Protein AF-A0A935PLJ5-F1 (afdb_monomer_lite)

pLDDT: mean 92.8, std 6.9, range [57.75, 98.62]

Radius of gyration: 18.65 Å; chains: 1; bounding box: 43×40×56 Å

Structure (mmCIF, N/CA/C/O backbone):
data_AF-A0A935PLJ5-F1
#
_entry.id   AF-A0A935PLJ5-F1
#
loop_
_atom_site.group_PDB
_atom_site.id
_atom_site.type_symbol
_atom_site.label_atom_id
_atom_site.label_alt_id
_atom_site.label_comp_id
_atom_site.label_asym_id
_atom_site.label_entity_id
_atom_site.label_seq_id
_atom_site.pdbx_PDB_ins_code
_atom_site.Cartn_x
_atom_site.Cartn_y
_atom_site.Cartn_z
_atom_site.occupancy
_atom_site.B_iso_or_equiv
_atom_site.auth_seq_id
_atom_site.auth_comp_id
_atom_site.auth_asym_id
_atom_site.auth_atom_id
_atom_site.pdbx_PDB_model_num
ATOM 1 N N . MET A 1 1 ? -1.855 -16.245 -13.077 1.00 60.94 1 MET A N 1
ATOM 2 C CA . MET A 1 1 ? -2.134 -14.796 -13.216 1.00 60.94 1 MET A CA 1
ATOM 3 C C . MET A 1 1 ? -0.831 -14.046 -13.420 1.00 60.94 1 MET A C 1
ATOM 5 O O . MET A 1 1 ? 0.121 -14.369 -12.711 1.00 60.94 1 MET A O 1
ATOM 9 N N . PRO A 1 2 ? -0.759 -13.116 -14.384 1.00 88.31 2 PRO A N 1
ATOM 10 C CA . PRO A 1 2 ? 0.516 -12.588 -14.846 1.00 88.31 2 PRO A CA 1
ATOM 11 C C . PRO A 1 2 ? 1.159 -11.622 -13.839 1.00 88.31 2 PRO A C 1
ATOM 13 O O . PRO A 1 2 ? 0.502 -10.787 -13.210 1.00 88.31 2 PRO A O 1
ATOM 16 N N . LEU A 1 3 ? 2.471 -11.782 -13.688 1.00 95.00 3 LEU A N 1
ATOM 17 C CA . LEU A 1 3 ? 3.386 -10.718 -13.294 1.00 95.00 3 LEU A CA 1
ATOM 18 C C . LEU A 1 3 ? 3.820 -10.044 -14.599 1.00 95.00 3 LEU A C 1
ATOM 20 O O . LEU A 1 3 ? 4.275 -10.742 -15.504 1.00 95.00 3 LEU A O 1
ATOM 24 N N . LEU A 1 4 ? 3.635 -8.732 -14.712 1.00 96.50 4 LEU A N 1
ATOM 25 C CA . LEU A 1 4 ? 4.076 -7.948 -15.860 1.00 96.50 4 LEU A CA 1
ATOM 26 C C . LEU A 1 4 ? 5.348 -7.197 -15.474 1.00 96.50 4 LEU A C 1
ATOM 28 O O . LEU A 1 4 ? 5.293 -6.252 -14.691 1.00 96.50 4 LEU A O 1
ATOM 32 N N . ASP A 1 5 ? 6.480 -7.627 -16.017 1.00 96.31 5 ASP A N 1
ATOM 33 C CA . ASP A 1 5 ? 7.751 -6.927 -15.866 1.00 96.31 5 ASP A CA 1
ATOM 34 C C . ASP A 1 5 ? 7.859 -5.806 -16.907 1.00 96.31 5 ASP A C 1
ATOM 36 O O . ASP A 1 5 ? 7.973 -6.076 -18.103 1.00 96.31 5 ASP A O 1
ATOM 40 N N . LEU A 1 6 ? 7.809 -4.552 -16.448 1.00 96.75 6 LEU A N 1
ATOM 41 C CA . LEU A 1 6 ? 8.101 -3.378 -17.274 1.00 96.75 6 LEU A CA 1
ATOM 42 C C . LEU A 1 6 ? 9.514 -2.834 -17.038 1.00 96.75 6 LEU A C 1
ATOM 44 O O . LEU A 1 6 ? 9.944 -1.954 -17.776 1.00 96.75 6 LEU A O 1
ATOM 48 N N . VAL A 1 7 ? 10.252 -3.349 -16.052 1.00 96.88 7 VAL A N 1
ATOM 49 C CA . VAL A 1 7 ? 11.600 -2.880 -15.709 1.00 96.88 7 VAL A CA 1
ATOM 50 C C . VAL A 1 7 ? 12.610 -3.358 -16.734 1.00 96.88 7 VAL A C 1
ATOM 52 O O . VAL A 1 7 ? 13.326 -2.537 -17.304 1.00 96.88 7 VAL A O 1
ATOM 55 N N . THR A 1 8 ? 12.656 -4.665 -16.998 1.00 96.62 8 THR A N 1
ATOM 56 C CA . THR A 1 8 ? 13.662 -5.244 -17.901 1.00 96.62 8 THR A CA 1
ATOM 57 C C . THR A 1 8 ? 13.531 -4.692 -19.325 1.00 96.62 8 THR A C 1
ATOM 59 O O . THR A 1 8 ? 14.538 -4.239 -19.877 1.00 96.62 8 THR A O 1
ATOM 62 N N . PRO A 1 9 ? 12.322 -4.625 -19.926 1.00 96.38 9 PRO A N 1
ATOM 63 C CA . PRO A 1 9 ? 12.162 -4.028 -21.250 1.00 96.38 9 PRO A CA 1
ATOM 64 C C . PRO A 1 9 ? 12.483 -2.527 -21.273 1.00 96.38 9 PRO A C 1
ATOM 66 O O . PRO A 1 9 ? 13.047 -2.039 -22.250 1.00 96.38 9 PRO A O 1
ATOM 69 N N . TRP A 1 10 ? 12.171 -1.794 -20.198 1.00 96.88 10 TRP A N 1
ATOM 70 C CA . TRP A 1 10 ? 12.488 -0.368 -20.098 1.00 96.88 10 TRP A CA 1
ATOM 71 C C . TRP A 1 10 ? 13.994 -0.118 -20.013 1.00 96.88 10 TRP A C 1
ATOM 73 O O . TRP A 1 10 ? 14.519 0.720 -20.743 1.00 96.88 10 TRP A O 1
ATOM 83 N N . ALA A 1 11 ? 14.713 -0.884 -19.190 1.00 96.50 11 ALA A N 1
ATOM 84 C CA . ALA A 1 11 ? 16.167 -0.806 -19.102 1.00 96.50 11 ALA A CA 1
ATOM 85 C C . ALA A 1 11 ? 16.836 -1.132 -20.448 1.00 96.50 11 ALA A C 1
ATOM 87 O O . ALA A 1 11 ? 17.758 -0.430 -20.859 1.00 96.50 11 ALA A O 1
ATOM 88 N N . ALA A 1 12 ? 16.330 -2.141 -21.167 1.00 96.19 12 ALA A N 1
ATOM 89 C CA . ALA A 1 12 ? 16.804 -2.476 -22.507 1.00 96.19 12 ALA A CA 1
ATOM 90 C C . ALA A 1 12 ? 16.562 -1.336 -23.511 1.00 96.19 12 ALA A C 1
ATOM 92 O O . ALA A 1 12 ? 17.468 -0.989 -24.264 1.00 96.19 12 ALA A O 1
ATOM 93 N N . ALA A 1 13 ? 15.379 -0.711 -23.489 1.00 96.19 13 ALA A N 1
ATOM 94 C CA . ALA A 1 13 ? 15.066 0.431 -24.348 1.00 96.19 13 ALA A CA 1
ATOM 95 C C . ALA A 1 13 ? 15.973 1.642 -24.065 1.00 96.19 13 ALA A C 1
ATOM 97 O O . ALA A 1 13 ? 16.459 2.273 -24.997 1.00 96.19 13 ALA A O 1
ATOM 98 N N . ARG A 1 14 ? 16.263 1.930 -22.789 1.00 95.19 14 ARG A N 1
ATOM 99 C CA . ARG A 1 14 ? 17.176 3.012 -22.371 1.00 95.19 14 ARG A CA 1
ATOM 100 C C . ARG A 1 14 ? 18.643 2.753 -22.732 1.00 95.19 14 ARG A C 1
ATOM 102 O O . ARG A 1 14 ? 19.420 3.699 -22.779 1.00 95.19 14 ARG A O 1
ATOM 109 N N . GLY A 1 15 ? 19.024 1.493 -22.945 1.00 93.56 15 GLY A N 1
ATOM 110 C CA . GLY A 1 15 ? 20.367 1.093 -23.375 1.00 93.56 15 GLY A CA 1
ATOM 111 C C . GLY A 1 15 ? 20.514 0.883 -24.886 1.00 93.56 15 GLY A C 1
ATOM 112 O O . GLY A 1 15 ? 21.594 0.495 -25.331 1.00 93.56 15 GLY A O 1
ATOM 113 N N . ALA A 1 16 ? 19.450 1.080 -25.671 1.00 95.56 16 ALA A N 1
ATOM 114 C CA . ALA A 1 16 ? 19.474 0.879 -27.116 1.00 95.56 16 ALA A CA 1
ATOM 115 C C . ALA A 1 16 ? 20.242 2.008 -27.841 1.00 95.56 16 ALA A C 1
ATOM 117 O O . ALA A 1 16 ? 20.280 3.131 -27.342 1.00 95.56 16 ALA A O 1
ATOM 118 N N . PRO A 1 17 ? 20.812 1.750 -29.039 1.00 94.94 17 PRO A N 1
ATOM 119 C CA . PRO A 1 17 ? 21.464 2.791 -29.843 1.00 94.94 17 PRO A CA 1
ATOM 120 C C . PRO A 1 17 ? 20.539 3.959 -30.224 1.00 94.94 17 PRO A C 1
ATOM 122 O O . PRO A 1 17 ? 21.005 5.089 -30.320 1.00 94.94 17 PRO A O 1
ATOM 125 N N . ASP A 1 18 ? 19.248 3.678 -30.431 1.00 95.12 18 ASP A N 1
ATOM 126 C CA . ASP A 1 18 ? 18.174 4.665 -30.615 1.00 95.12 18 ASP A CA 1
ATOM 127 C C . ASP A 1 18 ? 17.189 4.547 -29.440 1.00 95.12 18 ASP A C 1
ATOM 129 O O . ASP A 1 18 ? 16.161 3.862 -29.510 1.00 95.12 18 ASP A O 1
ATOM 133 N N . ASP A 1 19 ? 17.566 5.141 -28.304 1.00 94.44 19 ASP A N 1
ATOM 134 C CA . ASP A 1 19 ? 16.806 5.045 -27.056 1.00 94.44 19 ASP A CA 1
ATOM 135 C C . ASP A 1 19 ? 15.446 5.751 -27.154 1.00 94.44 19 ASP A C 1
ATOM 137 O O . ASP A 1 19 ? 14.452 5.260 -26.615 1.00 94.44 19 ASP A O 1
ATOM 141 N N . ALA A 1 20 ? 15.365 6.864 -27.884 1.00 94.06 20 ALA A N 1
ATOM 142 C CA . ALA A 1 20 ? 14.137 7.620 -28.097 1.00 94.06 20 ALA A CA 1
ATOM 143 C C . ALA A 1 20 ? 13.076 6.776 -28.816 1.00 94.06 20 ALA A C 1
ATOM 145 O O . ALA A 1 20 ? 11.948 6.663 -28.329 1.00 94.06 20 ALA A O 1
ATOM 146 N N . HIS A 1 21 ? 13.435 6.123 -29.926 1.00 96.06 21 HIS A N 1
ATOM 147 C CA . HIS A 1 21 ? 12.502 5.254 -30.641 1.00 96.06 21 HIS A CA 1
ATOM 148 C C . HIS A 1 21 ? 12.100 4.030 -29.804 1.00 96.06 21 HIS A C 1
ATOM 150 O O . HIS A 1 21 ? 10.913 3.711 -29.690 1.00 96.06 21 HIS A O 1
ATOM 156 N N . ALA A 1 22 ? 13.070 3.364 -29.166 1.00 95.81 22 ALA A N 1
ATOM 157 C CA . ALA A 1 22 ? 12.814 2.161 -28.373 1.00 95.81 22 ALA A CA 1
ATOM 158 C C . ALA A 1 22 ? 11.925 2.439 -27.148 1.00 95.81 22 ALA A C 1
ATOM 160 O O . ALA A 1 22 ? 11.013 1.662 -26.843 1.00 95.81 22 ALA A O 1
ATOM 161 N N . THR A 1 23 ? 12.167 3.552 -26.449 1.00 94.88 23 THR A N 1
ATOM 162 C CA . THR A 1 23 ? 11.348 3.965 -25.302 1.00 94.88 23 THR A CA 1
ATOM 163 C C . THR A 1 23 ? 9.950 4.376 -25.741 1.00 94.88 23 THR A C 1
ATOM 165 O O . THR A 1 23 ? 8.986 3.930 -25.121 1.00 94.88 23 THR A O 1
ATOM 168 N N . HIS A 1 24 ? 9.813 5.132 -26.834 1.00 95.44 24 HIS A N 1
ATOM 169 C CA . HIS A 1 24 ? 8.513 5.509 -27.386 1.00 95.44 24 HIS A CA 1
ATOM 170 C C . HIS A 1 24 ? 7.659 4.283 -27.728 1.00 95.44 24 HIS A C 1
ATOM 172 O O . HIS A 1 24 ? 6.542 4.160 -27.232 1.00 95.44 24 HIS A O 1
ATOM 178 N N . HIS A 1 25 ? 8.214 3.318 -28.463 1.00 95.81 25 HIS A N 1
ATOM 179 C CA . HIS A 1 25 ? 7.501 2.093 -28.828 1.00 95.81 25 HIS A CA 1
ATOM 180 C C . HIS A 1 25 ? 7.044 1.278 -27.599 1.00 95.81 25 HIS A C 1
ATOM 182 O O . HIS A 1 25 ? 5.933 0.742 -27.563 1.00 95.81 25 HIS A O 1
ATOM 188 N N . LEU A 1 26 ? 7.877 1.184 -26.554 1.00 95.25 26 LEU A N 1
ATOM 189 C CA . LEU A 1 26 ? 7.494 0.522 -25.301 1.00 95.25 26 LEU A CA 1
ATOM 190 C C . LEU A 1 26 ? 6.350 1.261 -24.598 1.00 95.25 26 LEU A C 1
ATOM 192 O O . LEU A 1 26 ? 5.418 0.622 -24.101 1.00 95.25 26 LEU A O 1
ATOM 196 N N . VAL A 1 27 ? 6.413 2.593 -24.571 1.00 95.12 27 VAL A N 1
ATOM 197 C CA . VAL A 1 27 ? 5.369 3.439 -23.990 1.00 95.12 27 VAL A CA 1
ATOM 198 C C . VAL A 1 27 ? 4.057 3.275 -24.744 1.00 95.12 27 VAL A C 1
ATOM 200 O O . VAL A 1 27 ? 3.038 3.039 -24.102 1.00 95.12 27 VAL A O 1
ATOM 203 N N . GLU A 1 28 ? 4.072 3.311 -26.076 1.00 95.81 28 GLU A N 1
ATOM 204 C CA . GLU A 1 28 ? 2.883 3.088 -26.905 1.00 95.81 28 GLU A CA 1
ATOM 205 C C . GLU A 1 28 ? 2.259 1.714 -26.637 1.00 95.81 28 GLU A C 1
ATOM 207 O O . GLU A 1 28 ? 1.058 1.605 -26.380 1.00 95.81 28 GLU A O 1
ATOM 212 N N . ARG A 1 29 ? 3.084 0.660 -26.584 1.00 96.31 29 ARG A N 1
ATOM 213 C CA . ARG A 1 29 ? 2.632 -0.710 -26.298 1.00 96.31 29 ARG A CA 1
ATOM 214 C C . ARG A 1 29 ? 1.937 -0.844 -24.940 1.00 96.31 29 ARG A C 1
ATOM 216 O O . ARG A 1 29 ? 1.034 -1.670 -24.793 1.00 96.31 29 ARG A O 1
ATOM 223 N N . HIS A 1 30 ? 2.363 -0.073 -23.941 1.00 95.25 30 HIS A N 1
ATOM 224 C CA . HIS A 1 30 ? 1.856 -0.143 -22.567 1.00 95.25 30 HIS A CA 1
ATOM 225 C C . HIS A 1 30 ? 1.089 1.114 -22.130 1.00 95.25 30 HIS A C 1
ATOM 227 O O . HIS A 1 30 ? 0.862 1.304 -20.930 1.00 95.25 30 HIS A O 1
ATOM 233 N N . ALA A 1 31 ? 0.633 1.932 -23.086 1.00 93.69 31 ALA A N 1
ATOM 234 C CA . ALA A 1 31 ? 0.092 3.267 -22.840 1.00 93.69 31 ALA A CA 1
ATOM 235 C C . ALA A 1 31 ? -1.046 3.269 -21.812 1.00 93.69 31 ALA A C 1
ATOM 237 O O . ALA A 1 31 ? -1.034 4.063 -20.879 1.00 93.69 31 ALA A O 1
ATOM 238 N N . ALA A 1 32 ? -1.989 2.326 -21.909 1.00 91.31 32 ALA A N 1
ATOM 239 C CA . ALA A 1 32 ? -3.128 2.257 -20.992 1.00 91.31 32 ALA A CA 1
ATOM 240 C C . ALA A 1 32 ? -2.723 2.007 -19.525 1.00 91.31 32 ALA A C 1
ATOM 242 O O . ALA A 1 32 ? -3.297 2.602 -18.613 1.00 91.31 32 ALA A O 1
ATOM 243 N N . ILE A 1 33 ? -1.738 1.135 -19.274 1.00 92.31 33 ILE A N 1
ATOM 244 C CA . ILE A 1 33 ? -1.262 0.844 -17.911 1.00 92.31 33 ILE A CA 1
ATOM 245 C C . ILE A 1 33 ? -0.409 2.006 -17.402 1.00 92.31 33 ILE A C 1
ATOM 247 O O . ILE A 1 33 ? -0.619 2.466 -16.282 1.00 92.31 33 ILE A O 1
ATOM 251 N N . LEU A 1 34 ? 0.520 2.499 -18.224 1.00 92.75 34 LEU A N 1
ATOM 252 C CA . LEU A 1 34 ? 1.407 3.601 -17.856 1.00 92.75 34 LEU A CA 1
ATOM 253 C C . LEU A 1 34 ? 0.629 4.889 -17.574 1.00 92.75 34 LEU A C 1
ATOM 255 O O . LEU A 1 34 ? 0.926 5.563 -16.593 1.00 92.75 34 LEU A O 1
ATOM 259 N N . GLU A 1 35 ? -0.417 5.182 -18.346 1.00 90.69 35 GLU A N 1
ATOM 260 C CA . GLU A 1 35 ? -1.284 6.338 -18.115 1.00 90.69 35 GLU A CA 1
ATOM 261 C C . GLU A 1 35 ? -2.082 6.202 -16.811 1.00 90.69 35 GLU A C 1
ATOM 263 O O . GLU A 1 35 ? -2.185 7.164 -16.048 1.00 90.69 35 GLU A O 1
ATOM 268 N N . ARG A 1 36 ? -2.586 5.001 -16.484 1.00 90.38 36 ARG A N 1
ATOM 269 C CA . ARG A 1 36 ? -3.225 4.747 -15.179 1.00 90.38 36 ARG A CA 1
ATOM 270 C C . ARG A 1 36 ? -2.257 4.988 -14.019 1.00 90.38 36 ARG A C 1
ATOM 272 O O . ARG A 1 36 ? -2.662 5.574 -13.020 1.00 90.38 36 ARG A O 1
ATOM 279 N N . ILE A 1 37 ? -0.998 4.563 -14.144 1.00 91.69 37 ILE A N 1
ATOM 280 C CA . ILE A 1 37 ? 0.036 4.788 -13.119 1.00 91.69 37 ILE A CA 1
ATOM 281 C C . ILE A 1 37 ? 0.375 6.280 -13.026 1.00 91.69 37 ILE A C 1
ATOM 283 O O . ILE A 1 37 ? 0.368 6.836 -11.928 1.00 91.69 37 ILE A O 1
ATOM 287 N N . ARG A 1 38 ? 0.618 6.943 -14.166 1.00 90.31 38 ARG A N 1
ATOM 288 C CA . ARG A 1 38 ? 0.960 8.372 -14.242 1.00 90.31 38 ARG A CA 1
ATOM 289 C C . ARG A 1 38 ? -0.112 9.235 -13.587 1.00 90.31 38 ARG A C 1
ATOM 291 O O . ARG A 1 38 ? 0.228 10.055 -12.743 1.00 90.31 38 ARG A O 1
ATOM 298 N N . ARG A 1 39 ? -1.395 9.004 -13.890 1.00 87.75 39 ARG A N 1
ATOM 299 C CA . ARG A 1 39 ? -2.512 9.749 -13.278 1.00 87.75 39 ARG A CA 1
ATOM 300 C C . ARG A 1 39 ? -2.523 9.675 -11.754 1.00 87.75 39 ARG A C 1
ATOM 302 O O . ARG A 1 39 ? -2.886 10.650 -11.118 1.00 87.75 39 ARG A O 1
ATOM 309 N N . GLN A 1 40 ? -2.111 8.556 -11.160 1.00 87.75 40 GLN A N 1
ATOM 310 C CA . GLN A 1 40 ? -2.065 8.449 -9.699 1.00 87.75 40 GLN A CA 1
ATOM 311 C C . GLN A 1 40 ? -0.780 9.008 -9.089 1.00 87.75 40 GLN A C 1
ATOM 313 O O . GLN A 1 40 ? -0.799 9.477 -7.958 1.00 87.75 40 GLN A O 1
ATOM 318 N N . ARG A 1 41 ? 0.353 8.919 -9.787 1.00 86.38 41 ARG A N 1
ATOM 319 C CA . ARG A 1 41 ? 1.671 9.229 -9.209 1.00 86.38 41 ARG A CA 1
ATOM 320 C C . ARG A 1 41 ? 2.147 10.638 -9.510 1.00 86.38 41 ARG A C 1
ATOM 322 O O . ARG A 1 41 ? 2.686 11.312 -8.643 1.00 86.38 41 ARG A O 1
ATOM 329 N N . ALA A 1 42 ? 1.902 11.087 -10.729 1.00 80.25 42 ALA A N 1
ATOM 330 C CA . ALA A 1 42 ? 2.344 12.373 -11.227 1.00 80.25 42 ALA A CA 1
ATOM 331 C C . ALA A 1 42 ? 1.276 12.992 -12.152 1.00 80.25 42 ALA A C 1
ATOM 333 O O . ALA A 1 42 ? 1.573 13.292 -13.308 1.00 80.25 42 ALA A O 1
ATOM 334 N N . PRO A 1 43 ? 0.024 13.190 -11.682 1.00 78.62 43 PRO A N 1
ATOM 335 C CA . PRO A 1 43 ? -1.079 13.660 -12.529 1.00 78.62 43 PRO A CA 1
ATOM 336 C C . PRO A 1 43 ? -0.770 14.972 -13.256 1.00 78.62 43 PRO A C 1
ATOM 338 O O . PRO A 1 43 ? -1.194 15.157 -14.397 1.00 78.62 43 PRO A O 1
ATOM 341 N N . HIS A 1 44 ? -0.012 15.856 -12.601 1.00 79.19 44 HIS A N 1
ATOM 342 C CA . HIS A 1 44 ? 0.352 17.182 -13.098 1.00 79.19 44 HIS A CA 1
ATOM 343 C C . HIS A 1 44 ? 1.632 17.210 -13.938 1.00 79.19 44 HIS A C 1
ATOM 345 O O . HIS A 1 44 ? 1.959 18.257 -14.488 1.00 79.19 44 HIS A O 1
ATOM 351 N N . LEU A 1 45 ? 2.369 16.098 -14.016 1.00 77.88 45 LEU A N 1
ATOM 352 C CA . LEU A 1 45 ? 3.563 16.013 -14.847 1.00 77.88 45 LEU A CA 1
ATOM 353 C C . LEU A 1 45 ? 3.222 15.306 -16.159 1.00 77.88 45 LEU A C 1
ATOM 355 O O . LEU A 1 45 ? 2.505 14.302 -16.191 1.00 77.88 45 LEU A O 1
ATOM 359 N N . GLU A 1 46 ? 3.784 15.820 -17.248 1.00 78.94 46 GLU A N 1
ATOM 360 C CA . GLU A 1 46 ? 3.745 15.168 -18.563 1.00 78.94 46 GLU A CA 1
ATOM 361 C C . GLU A 1 46 ? 4.743 14.000 -18.654 1.00 78.94 46 GLU A C 1
ATOM 363 O O . GLU A 1 46 ? 4.767 13.258 -19.632 1.00 78.94 46 GLU A O 1
ATOM 368 N N . THR A 1 47 ? 5.567 13.809 -17.621 1.00 79.94 47 THR A N 1
ATOM 369 C CA . THR A 1 47 ? 6.575 12.755 -17.562 1.00 79.94 47 THR A CA 1
ATOM 370 C C . THR A 1 47 ? 6.002 11.445 -17.031 1.00 79.94 47 THR A C 1
ATOM 372 O O . THR A 1 47 ? 5.111 11.405 -16.180 1.00 79.94 47 THR A O 1
ATOM 375 N N . LEU A 1 48 ? 6.546 10.334 -17.528 1.00 84.19 48 LEU A N 1
ATOM 376 C CA . LEU A 1 48 ? 6.243 9.013 -16.993 1.00 84.19 48 LEU A CA 1
ATOM 377 C C . LEU A 1 48 ? 6.954 8.792 -15.651 1.00 84.19 48 LEU A C 1
ATOM 379 O O . LEU A 1 48 ? 8.103 9.215 -15.492 1.00 84.19 48 LEU A O 1
ATOM 383 N N . PRO A 1 49 ? 6.339 8.045 -14.718 1.00 83.69 49 PRO A N 1
ATOM 384 C CA . PRO A 1 49 ? 6.945 7.711 -13.433 1.00 83.69 49 PRO A CA 1
ATOM 385 C C . PRO A 1 49 ? 7.945 6.547 -13.569 1.00 83.69 49 PRO A C 1
ATOM 387 O O . PRO A 1 49 ? 7.953 5.641 -12.744 1.00 83.69 49 PRO A O 1
ATOM 390 N N . LEU A 1 50 ? 8.748 6.517 -14.639 1.00 91.81 50 LEU A N 1
ATOM 391 C CA . LEU A 1 50 ? 9.749 5.478 -14.895 1.00 91.81 50 LEU A CA 1
ATOM 392 C C . LEU A 1 50 ? 11.161 6.019 -14.658 1.00 91.81 50 LEU A C 1
ATOM 394 O O . LEU A 1 50 ? 11.506 7.105 -15.123 1.00 91.81 50 LEU A O 1
ATOM 398 N N . ALA A 1 51 ? 11.986 5.243 -13.957 1.00 92.56 51 ALA A N 1
ATOM 399 C CA . ALA A 1 51 ? 13.357 5.607 -13.623 1.00 92.56 51 ALA A CA 1
ATOM 400 C C . ALA A 1 51 ? 14.212 5.822 -14.881 1.00 92.56 51 ALA A C 1
ATOM 402 O O . ALA A 1 51 ? 14.185 5.023 -15.817 1.00 92.56 51 ALA A O 1
ATOM 403 N N . THR A 1 52 ? 15.018 6.881 -14.882 1.00 92.56 52 THR A N 1
ATOM 404 C CA . THR A 1 52 ? 15.990 7.178 -15.947 1.00 92.56 52 THR A CA 1
ATOM 405 C C . THR A 1 52 ? 17.437 6.966 -15.502 1.00 92.56 52 THR A C 1
ATOM 407 O O . THR A 1 52 ? 18.317 6.875 -16.357 1.00 92.56 52 THR A O 1
ATOM 410 N N . ASP A 1 53 ? 17.675 6.849 -14.191 1.00 94.12 53 ASP A N 1
ATOM 411 C CA . ASP A 1 53 ? 18.989 6.607 -13.595 1.00 94.12 53 ASP A CA 1
ATOM 412 C C . ASP A 1 53 ? 19.489 5.179 -13.913 1.00 94.12 53 ASP A C 1
ATOM 414 O O . ASP A 1 53 ? 18.839 4.198 -13.523 1.00 94.12 53 ASP A O 1
ATOM 418 N N . PRO A 1 54 ? 20.654 5.023 -14.576 1.00 93.56 54 PRO A N 1
ATOM 419 C CA . PRO A 1 54 ? 21.173 3.709 -14.959 1.00 93.56 54 PRO A CA 1
ATOM 420 C C . PRO A 1 54 ? 21.457 2.776 -13.776 1.00 93.56 54 PRO A C 1
ATOM 422 O O . PRO A 1 54 ? 21.279 1.563 -13.888 1.00 93.56 54 PRO A O 1
ATOM 425 N N . SER A 1 55 ? 21.878 3.314 -12.628 1.00 93.94 55 SER A N 1
ATOM 426 C CA . SER A 1 55 ? 22.185 2.516 -11.438 1.00 93.94 55 SER A CA 1
ATOM 427 C C . SER A 1 55 ? 20.914 1.955 -10.797 1.00 93.94 55 SER A C 1
ATOM 429 O O . SER A 1 55 ? 20.896 0.803 -10.354 1.00 93.94 55 SER A O 1
ATOM 431 N N . VAL A 1 56 ? 19.842 2.753 -10.771 1.00 94.69 56 VAL A N 1
ATOM 432 C CA . VAL A 1 56 ? 18.518 2.333 -10.298 1.00 94.69 56 VAL A CA 1
ATOM 433 C C . VAL A 1 56 ? 17.973 1.245 -11.216 1.00 94.69 56 VAL A C 1
ATOM 435 O O . VAL A 1 56 ? 17.569 0.187 -10.730 1.00 94.69 56 VAL A O 1
ATOM 438 N N . LEU A 1 57 ? 18.038 1.460 -12.534 1.00 95.75 57 LEU A N 1
ATOM 439 C CA . LEU A 1 57 ? 17.573 0.493 -13.528 1.00 95.75 57 LEU A CA 1
ATOM 440 C C . LEU A 1 57 ? 18.338 -0.829 -13.463 1.00 95.75 57 LEU A C 1
ATOM 442 O O . LEU A 1 57 ? 17.709 -1.885 -13.497 1.00 95.75 57 LEU A O 1
ATOM 446 N N . ALA A 1 58 ? 19.662 -0.800 -13.299 1.00 95.38 58 ALA A N 1
ATOM 447 C CA . ALA A 1 58 ? 20.462 -2.015 -13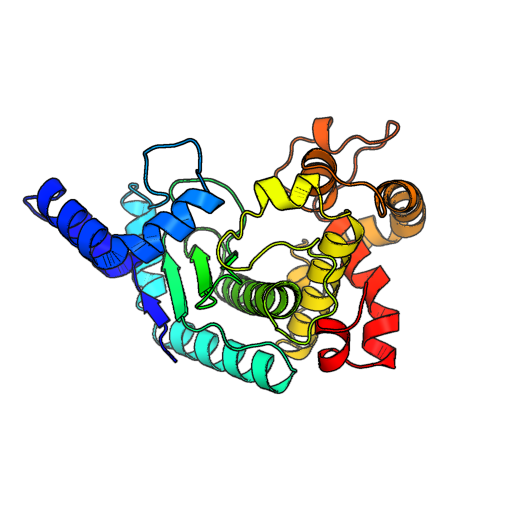.167 1.00 95.38 58 ALA A CA 1
ATOM 448 C C . ALA A 1 58 ? 20.035 -2.850 -11.946 1.00 95.38 58 ALA A C 1
ATOM 450 O O . ALA A 1 58 ? 19.767 -4.046 -12.075 1.00 95.38 58 ALA A O 1
ATOM 451 N N . ARG A 1 59 ? 19.892 -2.220 -10.768 1.00 94.88 59 ARG A N 1
ATOM 452 C CA . ARG A 1 59 ? 19.441 -2.910 -9.543 1.00 94.88 59 ARG A CA 1
ATOM 453 C C . ARG A 1 59 ? 18.024 -3.461 -9.686 1.00 94.88 59 ARG A C 1
ATOM 455 O O . ARG A 1 59 ? 17.769 -4.609 -9.323 1.00 94.88 59 ARG A O 1
ATOM 462 N N . ALA A 1 60 ? 17.111 -2.658 -10.229 1.00 96.12 60 ALA A N 1
ATOM 463 C CA . ALA A 1 60 ? 15.727 -3.061 -10.423 1.00 96.12 60 ALA A CA 1
ATOM 464 C C . ALA A 1 60 ? 15.599 -4.201 -11.449 1.00 96.12 60 ALA A C 1
ATOM 466 O O . ALA A 1 60 ? 14.794 -5.099 -11.236 1.00 96.12 60 ALA A O 1
ATOM 467 N N . THR A 1 61 ? 16.415 -4.219 -12.508 1.00 97.25 61 THR A N 1
ATOM 468 C CA . THR A 1 61 ? 16.410 -5.276 -13.540 1.00 97.25 61 THR A CA 1
ATOM 469 C C . THR A 1 61 ? 16.859 -6.620 -12.976 1.00 97.25 61 THR A C 1
ATOM 471 O O . THR A 1 61 ? 16.195 -7.634 -13.197 1.00 97.25 61 THR A O 1
ATOM 474 N N . VAL A 1 62 ? 17.945 -6.630 -12.189 1.00 96.31 62 VAL A N 1
ATOM 475 C CA . VAL A 1 62 ? 18.405 -7.840 -11.480 1.00 96.31 62 VAL A CA 1
ATOM 476 C C . VAL A 1 62 ? 17.280 -8.389 -10.606 1.00 96.31 62 VAL A C 1
ATOM 478 O O . VAL A 1 62 ? 16.985 -9.580 -10.636 1.00 96.31 62 VAL A O 1
ATOM 481 N N . ARG A 1 63 ? 16.610 -7.500 -9.870 1.00 96.00 63 ARG A N 1
ATOM 482 C CA . ARG A 1 63 ? 15.508 -7.857 -8.981 1.00 96.00 63 ARG A CA 1
ATOM 483 C C . ARG A 1 63 ? 14.264 -8.338 -9.734 1.00 96.00 63 ARG A C 1
ATOM 485 O O . ARG A 1 63 ? 13.653 -9.313 -9.320 1.00 96.00 63 ARG A O 1
ATOM 492 N N . ALA A 1 64 ? 13.894 -7.694 -10.839 1.00 96.38 64 ALA A N 1
ATOM 493 C CA . ALA A 1 64 ? 12.756 -8.087 -11.671 1.00 96.38 64 ALA A CA 1
ATOM 494 C C . ALA A 1 64 ? 12.947 -9.487 -12.277 1.00 96.38 64 ALA A C 1
ATOM 496 O O . ALA A 1 64 ? 11.994 -10.263 -12.362 1.00 96.38 64 ALA A O 1
ATOM 497 N N . SER A 1 65 ? 14.189 -9.819 -12.639 1.00 95.62 65 SER A N 1
ATOM 498 C CA . SER A 1 65 ? 14.578 -11.104 -13.229 1.00 95.62 65 SER A CA 1
ATOM 499 C C . SER A 1 65 ? 14.797 -12.227 -12.203 1.00 95.62 65 SER A C 1
ATOM 501 O O . SER A 1 65 ? 15.010 -13.375 -12.593 1.00 95.62 65 SER A O 1
ATOM 503 N N . ASP A 1 66 ? 14.741 -11.936 -10.899 1.00 96.31 66 ASP A N 1
ATOM 504 C CA . ASP A 1 66 ? 14.916 -12.932 -9.839 1.00 96.31 66 ASP A CA 1
ATOM 505 C C . ASP A 1 66 ? 13.716 -13.896 -9.783 1.00 96.31 66 ASP A C 1
ATOM 507 O O . ASP A 1 66 ? 12.625 -13.561 -9.311 1.00 96.31 66 ASP A O 1
ATOM 511 N N . LEU A 1 67 ? 13.930 -15.133 -10.241 1.00 96.12 67 LEU A N 1
ATOM 512 C CA . LEU A 1 67 ? 12.913 -16.187 -10.257 1.00 96.12 67 LEU A CA 1
ATOM 513 C C . LEU A 1 67 ? 12.405 -16.553 -8.855 1.00 96.12 67 LEU A C 1
ATOM 515 O O . LEU A 1 67 ? 11.229 -16.895 -8.710 1.00 96.12 67 LEU A O 1
ATOM 519 N N . SER A 1 68 ? 13.261 -16.462 -7.833 1.00 97.12 68 SER A N 1
ATOM 520 C CA . SER A 1 68 ? 12.882 -16.725 -6.443 1.00 97.12 68 SER A CA 1
ATOM 521 C C . SER A 1 68 ? 11.906 -15.660 -5.957 1.00 97.12 68 SER A C 1
ATOM 523 O O . SER A 1 68 ? 10.818 -15.988 -5.482 1.00 97.12 68 SER A O 1
ATOM 525 N N . LEU A 1 69 ? 12.230 -14.382 -6.174 1.00 96.19 69 LEU A N 1
ATOM 526 C CA . LEU A 1 69 ? 11.330 -13.277 -5.843 1.00 96.19 69 LEU A CA 1
ATOM 527 C C . LEU A 1 69 ? 10.005 -13.374 -6.607 1.00 96.19 69 LEU A C 1
ATOM 529 O O . LEU A 1 69 ? 8.936 -13.211 -6.015 1.00 96.19 69 LEU A O 1
ATOM 533 N N . GLN A 1 70 ? 10.047 -13.659 -7.910 1.00 96.44 70 GLN A N 1
ATOM 534 C CA . GLN A 1 70 ? 8.827 -13.827 -8.700 1.00 96.44 70 GLN A CA 1
ATOM 535 C C . GLN A 1 70 ? 7.944 -14.950 -8.148 1.00 96.44 70 GLN A C 1
ATOM 537 O O . GLN A 1 70 ? 6.722 -14.797 -8.094 1.00 96.44 70 GLN A O 1
ATOM 542 N N . GLN A 1 71 ? 8.540 -16.068 -7.725 1.00 97.06 71 GLN A N 1
ATOM 543 C CA . GLN A 1 71 ? 7.792 -17.160 -7.115 1.00 97.06 71 GLN A CA 1
ATOM 544 C C . GLN A 1 71 ? 7.212 -16.754 -5.756 1.00 97.06 71 GLN A C 1
ATOM 546 O O . GLN A 1 71 ? 6.015 -16.925 -5.539 1.00 97.06 71 GLN A O 1
ATOM 551 N N . GLN A 1 72 ? 8.003 -16.108 -4.898 1.00 97.31 72 GLN A N 1
ATOM 552 C CA . GLN A 1 72 ? 7.537 -15.591 -3.608 1.00 97.31 72 GLN A CA 1
ATOM 553 C C . GLN A 1 72 ? 6.378 -14.596 -3.763 1.00 97.31 72 GLN A C 1
ATOM 555 O O . GLN A 1 72 ? 5.421 -14.641 -2.992 1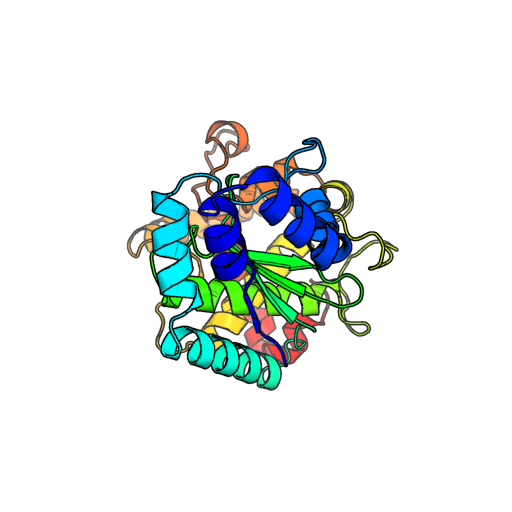.00 97.31 72 GLN A O 1
ATOM 560 N N . LEU A 1 73 ? 6.410 -13.729 -4.782 1.00 97.62 73 LEU A N 1
ATOM 561 C CA . LEU A 1 73 ? 5.305 -12.823 -5.103 1.00 97.62 73 LEU A CA 1
ATOM 562 C C . LEU A 1 73 ? 4.039 -13.593 -5.492 1.00 97.62 73 LEU A C 1
ATOM 564 O O . LEU A 1 73 ? 2.948 -13.246 -5.038 1.00 97.62 73 LEU A O 1
ATOM 568 N N . ARG A 1 74 ? 4.156 -14.645 -6.314 1.00 97.00 74 ARG A N 1
ATOM 569 C CA . ARG A 1 74 ? 3.013 -15.508 -6.663 1.00 97.00 74 ARG A CA 1
ATOM 570 C C . ARG A 1 74 ? 2.453 -16.203 -5.421 1.00 97.00 74 ARG A C 1
ATOM 572 O O . ARG A 1 74 ? 1.238 -16.199 -5.236 1.00 97.00 74 ARG A O 1
ATOM 579 N N . ASP A 1 75 ? 3.314 -16.732 -4.560 1.00 97.56 75 ASP A N 1
ATOM 580 C CA . ASP A 1 75 ? 2.912 -17.464 -3.357 1.00 97.56 75 ASP A CA 1
ATOM 581 C C . ASP A 1 75 ? 2.248 -16.549 -2.322 1.00 97.56 75 ASP A C 1
ATOM 583 O O . ASP A 1 75 ? 1.190 -16.889 -1.782 1.00 97.56 75 ASP A O 1
ATOM 587 N N . ALA A 1 76 ? 2.807 -15.357 -2.095 1.00 97.75 76 ALA A N 1
ATOM 588 C CA . ALA A 1 76 ? 2.214 -14.335 -1.237 1.00 97.75 76 ALA A CA 1
ATOM 589 C C . ALA A 1 76 ? 0.831 -13.918 -1.756 1.00 97.75 76 ALA A C 1
ATOM 591 O O . ALA A 1 76 ? -0.125 -13.871 -0.982 1.00 97.75 76 ALA A O 1
ATOM 592 N N . LYS A 1 77 ? 0.696 -13.718 -3.076 1.00 96.94 77 LYS A N 1
ATOM 593 C CA . LYS A 1 77 ? -0.585 -13.385 -3.714 1.00 96.94 77 LYS A CA 1
ATOM 594 C C . LYS A 1 77 ? -1.652 -14.441 -3.499 1.00 96.94 77 LYS A C 1
ATOM 596 O O . LYS A 1 77 ? -2.781 -14.100 -3.156 1.00 96.94 77 LYS A O 1
ATOM 601 N N . GLN A 1 78 ? -1.297 -15.705 -3.712 1.00 97.81 78 GLN A N 1
ATOM 602 C CA . GLN A 1 78 ? -2.222 -16.820 -3.532 1.00 97.81 78 GLN A CA 1
ATOM 603 C C . GLN A 1 78 ? -2.569 -17.038 -2.060 1.00 97.81 78 GLN A C 1
ATOM 605 O O . GLN A 1 78 ? -3.706 -17.359 -1.728 1.00 97.81 78 GLN A O 1
ATOM 610 N N . THR A 1 79 ? -1.611 -16.827 -1.159 1.00 98.25 79 THR A N 1
ATOM 611 C CA . THR A 1 79 ? -1.854 -16.927 0.283 1.00 98.25 79 THR A CA 1
ATOM 612 C C . THR A 1 79 ? -2.792 -15.827 0.764 1.00 98.25 79 THR A C 1
ATOM 614 O O . THR A 1 79 ? -3.771 -16.136 1.437 1.00 98.25 79 THR A O 1
ATOM 617 N N . ALA A 1 80 ? -2.566 -14.576 0.353 1.00 98.25 80 ALA A N 1
ATOM 618 C CA . ALA A 1 80 ? -3.483 -13.472 0.625 1.00 98.25 80 ALA A CA 1
ATOM 619 C C . ALA A 1 80 ? -4.891 -13.756 0.074 1.00 98.25 80 ALA A C 1
ATOM 621 O O . ALA A 1 80 ? -5.880 -13.492 0.755 1.00 98.25 80 ALA A O 1
ATOM 622 N N . ALA A 1 81 ? -4.986 -14.368 -1.111 1.00 97.31 81 ALA A N 1
ATOM 623 C CA . ALA A 1 81 ? -6.268 -14.725 -1.708 1.00 97.31 81 ALA A CA 1
ATOM 624 C C . ALA A 1 81 ? -7.034 -15.801 -0.937 1.00 97.31 81 ALA A C 1
ATOM 626 O O . ALA A 1 81 ? -8.230 -15.657 -0.699 1.00 97.31 81 ALA A O 1
ATOM 627 N N . ARG A 1 82 ? -6.344 -16.836 -0.446 1.00 97.62 82 ARG A N 1
ATOM 628 C CA . ARG A 1 82 ? -6.947 -17.831 0.460 1.00 97.62 82 ARG A CA 1
ATOM 629 C C . ARG A 1 82 ? -7.447 -17.223 1.773 1.00 97.62 82 ARG A C 1
ATOM 631 O O . ARG A 1 82 ? -8.331 -17.790 2.401 1.00 97.62 82 ARG A O 1
ATOM 638 N N . LEU A 1 83 ? -6.881 -16.088 2.177 1.00 97.38 83 LEU A N 1
ATOM 639 C CA . LEU A 1 83 ? -7.287 -15.323 3.357 1.00 97.38 83 LEU A CA 1
ATOM 640 C C . LEU A 1 83 ? -8.365 -14.270 3.048 1.00 97.38 83 LEU A C 1
ATOM 642 O O . LEU A 1 83 ? -8.731 -13.497 3.931 1.00 97.38 83 LEU A O 1
ATOM 646 N N . GLY A 1 84 ? -8.884 -14.245 1.818 1.00 95.06 84 GLY A N 1
ATOM 647 C CA . GLY A 1 84 ? -10.008 -13.405 1.420 1.00 95.06 84 GLY A CA 1
ATOM 648 C C . GLY A 1 84 ? -9.645 -12.136 0.654 1.00 95.06 84 GLY A C 1
ATOM 649 O O . GLY A 1 84 ? -10.551 -11.371 0.341 1.00 95.06 84 GLY A O 1
ATOM 650 N N . ALA A 1 85 ? -8.374 -11.871 0.346 1.00 97.06 85 ALA A N 1
ATOM 651 C CA . ALA A 1 85 ? -8.025 -10.738 -0.512 1.00 97.06 85 ALA A CA 1
ATOM 652 C C . ALA A 1 85 ? -8.287 -11.051 -1.993 1.00 97.06 85 ALA A C 1
ATOM 654 O O . ALA A 1 85 ? -7.988 -12.138 -2.480 1.00 97.06 85 ALA A O 1
ATOM 655 N N . ASP A 1 86 ? -8.776 -10.086 -2.752 1.00 95.19 86 ASP A N 1
ATOM 656 C CA . ASP A 1 86 ? -8.988 -10.262 -4.178 1.00 95.19 86 ASP A CA 1
ATOM 657 C C . ASP A 1 86 ? -7.655 -10.374 -4.928 1.00 95.19 86 ASP A C 1
ATOM 659 O O . ASP A 1 86 ? -6.630 -9.751 -4.607 1.00 95.19 86 ASP A O 1
ATOM 663 N N . LEU A 1 87 ? -7.659 -11.212 -5.963 1.00 95.25 87 LEU A N 1
ATOM 664 C CA . LEU A 1 87 ? -6.507 -11.362 -6.833 1.00 95.25 87 LEU A CA 1
ATOM 665 C C . LEU A 1 87 ? -6.448 -10.181 -7.819 1.00 95.25 87 LEU A C 1
ATOM 667 O O . LEU A 1 87 ? -7.399 -9.964 -8.571 1.00 95.25 87 LEU A O 1
ATOM 671 N N . PRO A 1 88 ? -5.322 -9.446 -7.897 1.00 95.00 88 PRO A N 1
ATOM 672 C CA . PRO A 1 88 ? -5.168 -8.370 -8.866 1.00 95.00 88 PRO A CA 1
ATOM 673 C C . PRO A 1 88 ? -5.042 -8.971 -10.253 1.00 95.00 88 PRO A C 1
ATOM 675 O O . PRO A 1 88 ? -4.185 -9.833 -10.441 1.00 95.00 88 PRO A O 1
ATOM 678 N N . HIS A 1 89 ? -5.785 -8.471 -11.239 1.00 94.75 89 HIS A N 1
ATOM 679 C CA . HIS A 1 89 ? -5.699 -8.922 -12.630 1.00 94.75 89 HIS A CA 1
ATOM 680 C C . HIS A 1 89 ? -4.250 -9.035 -13.118 1.00 94.75 89 HIS A C 1
ATOM 682 O O . HIS A 1 89 ? -3.872 -10.009 -13.770 1.00 94.75 89 HIS A O 1
ATOM 688 N N . THR A 1 90 ? -3.409 -8.066 -12.755 1.00 95.75 90 THR A N 1
ATOM 689 C CA . THR A 1 90 ? -1.965 -8.110 -12.994 1.00 95.75 90 THR A CA 1
ATOM 690 C C . THR A 1 90 ? -1.217 -7.453 -11.839 1.00 95.75 90 THR A C 1
ATOM 692 O O . THR A 1 90 ? -1.654 -6.436 -11.297 1.00 95.75 90 THR A O 1
ATOM 695 N N . THR A 1 91 ? -0.074 -8.036 -11.470 1.00 97.56 91 THR A N 1
ATOM 696 C CA . THR A 1 91 ? 0.935 -7.326 -10.671 1.00 97.56 91 THR A CA 1
ATOM 697 C C . THR A 1 91 ? 1.973 -6.763 -11.632 1.00 97.56 91 THR A C 1
ATOM 699 O O . THR A 1 91 ? 2.589 -7.540 -12.359 1.00 97.56 91 THR A O 1
ATOM 702 N N . VAL A 1 92 ? 2.148 -5.446 -11.654 1.00 97.44 92 VAL A N 1
ATOM 703 C CA . VAL A 1 92 ? 3.077 -4.748 -12.551 1.00 97.44 92 VAL A CA 1
ATOM 704 C C . VAL A 1 92 ? 4.344 -4.400 -11.777 1.00 97.44 92 VAL A C 1
ATOM 706 O O . VAL A 1 92 ? 4.253 -3.815 -10.701 1.00 97.44 92 VAL A O 1
ATOM 709 N N . LEU A 1 93 ? 5.512 -4.755 -12.304 1.00 97.56 93 LEU A N 1
ATOM 710 C CA . LEU A 1 93 ? 6.811 -4.407 -11.729 1.00 97.56 93 LEU A CA 1
ATOM 711 C C . LEU A 1 93 ? 7.385 -3.212 -12.489 1.00 97.56 93 LEU A C 1
ATOM 713 O O . LEU A 1 93 ? 7.482 -3.263 -13.717 1.00 97.56 93 LEU A O 1
ATOM 717 N N . ILE A 1 94 ? 7.752 -2.151 -11.770 1.00 96.12 94 ILE A N 1
ATOM 718 C CA . ILE A 1 94 ? 8.309 -0.917 -12.343 1.00 96.12 94 ILE A CA 1
ATOM 719 C C . ILE A 1 94 ?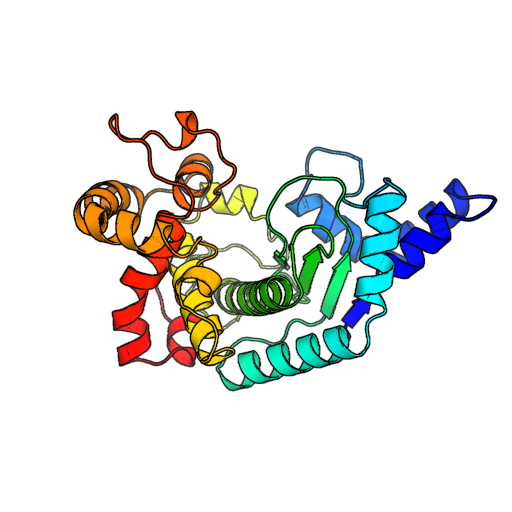 9.492 -0.427 -11.498 1.00 96.12 94 ILE A C 1
ATOM 721 O O . ILE A 1 94 ? 9.659 -0.838 -10.351 1.00 96.12 94 ILE A O 1
ATOM 725 N N . ALA A 1 95 ? 10.308 0.458 -12.067 1.00 95.31 95 ALA A N 1
ATOM 726 C CA . ALA A 1 95 ? 11.255 1.283 -11.324 1.00 95.31 95 ALA A CA 1
ATOM 727 C C . ALA A 1 95 ? 10.821 2.750 -11.450 1.00 95.31 95 ALA A C 1
ATOM 729 O O . ALA A 1 95 ? 10.597 3.203 -12.573 1.00 95.31 95 ALA A O 1
ATOM 730 N N . GLY A 1 96 ? 10.664 3.461 -10.332 1.00 88.88 96 GLY A N 1
ATOM 731 C CA . GLY A 1 96 ? 10.100 4.815 -10.287 1.00 88.88 96 GLY A CA 1
ATOM 732 C C . GLY A 1 96 ? 11.131 5.936 -10.401 1.00 88.88 96 GLY A C 1
ATOM 733 O O . GLY A 1 96 ? 12.242 5.809 -9.891 1.00 88.88 96 GLY A O 1
ATOM 734 N N . SER A 1 97 ? 10.761 7.064 -11.011 1.00 83.81 97 SER A N 1
ATOM 735 C CA . SER A 1 97 ? 11.557 8.310 -11.004 1.00 83.81 97 SER A CA 1
ATOM 736 C C . SER A 1 97 ? 11.171 9.284 -9.880 1.00 83.81 97 SER A C 1
ATOM 738 O O . SER A 1 97 ? 11.906 10.229 -9.612 1.00 83.81 97 SER A O 1
ATOM 740 N N . ASP A 1 98 ? 10.048 9.044 -9.203 1.00 81.94 98 ASP A N 1
ATOM 741 C CA . ASP A 1 98 ? 9.389 9.928 -8.234 1.00 81.94 98 ASP A CA 1
ATOM 742 C C . ASP A 1 98 ? 9.377 9.336 -6.816 1.00 81.94 98 ASP A C 1
ATOM 744 O O . ASP A 1 98 ? 9.528 8.137 -6.645 1.00 81.94 98 ASP A O 1
ATOM 748 N N . GLU A 1 99 ? 9.194 10.138 -5.768 1.00 81.25 99 GLU A N 1
ATOM 749 C CA . GLU A 1 99 ? 9.135 9.638 -4.382 1.00 81.25 99 GLU A CA 1
ATOM 750 C C . GLU A 1 99 ? 7.802 8.957 -4.020 1.00 81.25 99 GLU A C 1
ATOM 752 O O . GLU A 1 99 ? 6.811 9.060 -4.737 1.00 81.25 99 GLU A O 1
ATOM 757 N N . GLY A 1 100 ? 7.768 8.239 -2.891 1.00 84.25 100 GLY A N 1
ATOM 758 C CA . GLY A 1 100 ? 6.546 7.662 -2.319 1.00 84.25 100 GLY A CA 1
ATOM 759 C C . GLY A 1 100 ? 6.628 6.164 -2.029 1.00 84.25 100 GLY A C 1
ATOM 760 O O . GLY A 1 100 ? 7.685 5.543 -2.138 1.00 84.25 100 GLY A O 1
ATOM 761 N N . GLU A 1 101 ? 5.480 5.586 -1.665 1.00 88.81 101 GLU A N 1
ATOM 762 C CA . GLU A 1 101 ? 5.356 4.168 -1.311 1.00 88.81 101 GLU A CA 1
ATOM 763 C C . GLU A 1 101 ? 5.731 3.242 -2.471 1.00 88.81 101 GLU A C 1
ATOM 765 O O . GLU A 1 101 ? 5.513 3.549 -3.647 1.00 88.81 101 GLU A O 1
ATOM 770 N N . ALA A 1 102 ? 6.222 2.058 -2.108 1.00 92.50 102 ALA A N 1
ATOM 771 C CA . ALA A 1 102 ? 6.626 1.026 -3.050 1.00 92.50 102 ALA A CA 1
ATOM 772 C C . ALA A 1 102 ? 5.470 0.260 -3.698 1.00 92.50 102 ALA A C 1
ATOM 774 O O . ALA A 1 102 ? 5.693 -0.544 -4.603 1.00 92.50 102 ALA A O 1
ATOM 775 N N . VAL A 1 103 ? 4.243 0.468 -3.224 1.00 95.38 103 VAL A N 1
ATOM 776 C CA . VAL A 1 103 ? 3.044 -0.137 -3.792 1.00 95.38 103 VAL A CA 1
ATOM 777 C C . VAL A 1 103 ? 2.028 0.931 -4.153 1.00 95.38 103 VAL A C 1
ATOM 779 O O . VAL A 1 103 ? 1.737 1.828 -3.365 1.00 95.38 103 VAL A O 1
ATOM 782 N N . LEU A 1 104 ? 1.446 0.779 -5.337 1.00 94.56 104 LEU A N 1
ATOM 783 C CA . LEU A 1 104 ? 0.292 1.538 -5.787 1.00 94.56 104 LEU A CA 1
ATOM 784 C C . LEU A 1 104 ? -0.846 0.558 -6.122 1.00 94.56 104 LEU A C 1
ATOM 786 O O . LEU A 1 104 ? -0.781 -0.138 -7.143 1.00 94.56 104 LEU A O 1
ATOM 790 N N . PRO A 1 105 ? -1.879 0.461 -5.267 1.00 94.44 105 PRO A N 1
ATOM 791 C CA . PRO A 1 105 ? -3.091 -0.278 -5.587 1.00 94.44 105 PRO A CA 1
ATOM 792 C C . PRO A 1 105 ? -3.958 0.519 -6.568 1.00 94.44 105 PRO A C 1
ATOM 794 O O . PRO A 1 105 ? -4.214 1.704 -6.369 1.00 94.44 105 PRO A O 1
ATOM 797 N N . LEU A 1 106 ? -4.440 -0.146 -7.615 1.00 93.12 106 LEU A N 1
ATOM 798 C CA . LEU A 1 106 ? -5.351 0.420 -8.609 1.00 93.12 106 LEU A CA 1
ATOM 799 C C . LEU A 1 106 ? -6.620 -0.448 -8.666 1.00 93.12 106 LEU A C 1
ATOM 801 O O . LEU A 1 106 ? -6.679 -1.350 -9.501 1.00 93.12 106 LEU A O 1
ATOM 805 N N . PRO A 1 107 ? -7.630 -0.209 -7.811 1.00 89.75 107 PRO A N 1
ATOM 806 C CA . PRO A 1 107 ? -8.867 -1.003 -7.757 1.00 89.75 107 PRO A CA 1
ATOM 807 C C . PRO A 1 107 ? -9.788 -0.828 -8.976 1.00 89.75 107 PRO A C 1
ATOM 809 O O . PRO A 1 107 ? -10.770 -1.554 -9.102 1.00 89.75 107 PRO A O 1
ATOM 812 N N . GLY A 1 108 ? -9.487 0.111 -9.883 1.00 83.06 108 GLY A N 1
ATOM 813 C CA . GLY A 1 108 ? -10.222 0.279 -11.142 1.00 83.06 108 GLY A CA 1
ATOM 814 C C . GLY A 1 108 ? -10.253 -0.981 -12.007 1.00 83.06 108 GLY A C 1
ATOM 815 O O . GLY A 1 108 ? -9.454 -1.879 -11.799 1.00 83.06 108 GLY A O 1
ATOM 816 N N . GLN A 1 109 ? -11.133 -1.055 -13.006 1.00 83.62 109 GLN A N 1
ATOM 817 C CA . GLN A 1 109 ? -11.318 -2.265 -13.823 1.00 83.62 109 GLN A CA 1
ATOM 818 C C . GLN A 1 109 ? -10.375 -2.286 -15.051 1.00 83.62 109 GLN A C 1
ATOM 820 O O . GLN A 1 109 ? -10.453 -1.374 -15.875 1.00 83.62 109 GLN A O 1
ATOM 825 N N . PRO A 1 110 ? -9.489 -3.292 -15.223 1.00 90.06 110 PRO A N 1
ATOM 826 C CA . PRO A 1 110 ? -9.216 -4.400 -14.305 1.00 90.06 110 PRO A CA 1
ATOM 827 C C . PRO A 1 110 ? -8.269 -3.992 -13.153 1.00 90.06 110 PRO A C 1
ATOM 829 O O . PRO A 1 110 ? -7.414 -3.115 -13.364 1.00 90.06 110 PRO A O 1
ATOM 832 N N . PRO A 1 111 ? -8.380 -4.618 -11.959 1.00 92.31 111 PRO A N 1
ATOM 833 C CA . PRO A 1 111 ? -7.635 -4.205 -10.770 1.00 92.31 111 PRO A CA 1
ATOM 834 C C . PRO A 1 111 ? -6.156 -4.566 -10.873 1.00 92.31 111 PRO A C 1
ATOM 836 O O . PRO A 1 111 ? -5.807 -5.689 -11.242 1.00 92.31 111 PRO A O 1
ATOM 839 N N . LEU A 1 112 ? -5.271 -3.634 -10.523 1.00 95.12 112 LEU A N 1
ATOM 840 C CA . LEU A 1 112 ? -3.820 -3.815 -10.604 1.00 95.12 112 LEU A CA 1
ATOM 841 C C . LEU A 1 112 ? -3.157 -3.565 -9.250 1.00 95.12 112 LEU A C 1
ATOM 843 O O . LEU A 1 112 ? -3.596 -2.726 -8.466 1.00 95.12 112 LEU A O 1
ATOM 847 N N . VAL A 1 113 ? -2.043 -4.255 -9.020 1.00 97.19 113 VAL A N 1
ATOM 848 C CA . VAL A 1 113 ? -1.073 -3.886 -7.983 1.00 97.19 113 VAL A CA 1
ATOM 849 C C . VAL A 1 113 ? 0.227 -3.537 -8.685 1.00 97.19 113 VAL A C 1
ATOM 851 O O . VAL A 1 113 ? 0.775 -4.361 -9.413 1.00 97.19 113 VAL A O 1
ATOM 854 N N . VAL A 1 114 ? 0.709 -2.319 -8.490 1.00 97.00 114 VAL A N 1
ATOM 855 C CA . VAL A 1 114 ? 1.959 -1.843 -9.086 1.00 97.00 114 VAL A CA 1
ATOM 856 C C . VAL A 1 114 ? 3.017 -1.813 -7.994 1.00 97.00 114 VAL A C 1
ATOM 858 O O . VAL A 1 114 ? 2.783 -1.239 -6.933 1.00 97.00 114 VAL A O 1
ATOM 861 N N . LEU A 1 115 ? 4.153 -2.458 -8.244 1.00 97.38 115 LEU A N 1
ATOM 862 C CA . LEU A 1 115 ? 5.281 -2.551 -7.328 1.00 97.38 115 LEU A CA 1
ATOM 863 C C . LEU A 1 115 ? 6.480 -1.797 -7.894 1.00 97.38 115 LEU A C 1
ATOM 865 O O . LEU A 1 115 ? 6.943 -2.096 -8.996 1.00 97.38 115 LEU A O 1
ATOM 869 N N . PHE A 1 116 ? 7.002 -0.863 -7.110 1.00 96.19 116 PHE A N 1
ATOM 870 C CA . PHE A 1 116 ? 8.193 -0.087 -7.423 1.00 96.19 116 PHE A CA 1
ATOM 871 C C . PHE A 1 116 ? 9.411 -0.772 -6.796 1.00 96.19 116 PHE A C 1
ATOM 873 O O . PHE A 1 116 ? 9.628 -0.725 -5.583 1.00 96.19 116 PHE A O 1
ATOM 880 N N . LEU A 1 117 ? 10.193 -1.463 -7.625 1.00 95.88 117 LEU A N 1
ATOM 881 C CA . LEU A 1 117 ? 11.279 -2.345 -7.184 1.00 95.88 117 LEU A CA 1
ATOM 882 C C . LEU A 1 117 ? 12.457 -1.605 -6.541 1.00 95.88 117 LEU A C 1
ATOM 884 O O . LEU A 1 117 ? 13.250 -2.218 -5.824 1.00 95.88 117 LEU A O 1
ATOM 888 N N . ASP A 1 118 ? 12.578 -0.310 -6.808 1.00 94.00 118 ASP A N 1
ATOM 889 C CA . ASP A 1 118 ? 13.621 0.585 -6.313 1.00 94.00 118 ASP A CA 1
ATOM 890 C C . ASP A 1 118 ? 13.304 1.202 -4.941 1.00 94.00 118 ASP A C 1
ATOM 892 O O . ASP A 1 118 ? 14.181 1.822 -4.342 1.00 94.00 118 ASP A O 1
ATOM 896 N N . ARG A 1 119 ? 12.075 1.025 -4.434 1.00 91.50 119 ARG A N 1
ATOM 897 C CA . ARG A 1 119 ? 11.577 1.722 -3.235 1.00 91.50 119 ARG A CA 1
ATOM 898 C C . ARG A 1 119 ? 11.701 0.935 -1.939 1.00 91.50 119 ARG A C 1
ATOM 900 O O . ARG A 1 119 ? 11.751 1.543 -0.877 1.00 91.50 119 ARG A O 1
ATOM 907 N N . GLU A 1 120 ? 11.771 -0.392 -2.012 1.00 91.19 120 GLU A N 1
ATOM 908 C CA . GLU A 1 120 ? 11.935 -1.230 -0.820 1.00 91.19 120 GLU A CA 1
ATOM 909 C C . GLU A 1 120 ? 13.378 -1.709 -0.657 1.00 91.19 120 GLU A C 1
ATOM 911 O O . GLU A 1 120 ? 13.975 -2.184 -1.632 1.00 91.19 120 GLU A O 1
ATOM 916 N N . PRO A 1 121 ? 13.919 -1.689 0.575 1.00 85.88 121 PRO A N 1
ATOM 917 C CA . PRO A 1 121 ? 15.310 -2.037 0.846 1.00 85.88 121 PRO A CA 1
ATOM 918 C C . PRO A 1 121 ? 15.601 -3.528 0.648 1.00 85.88 121 PRO A C 1
ATOM 920 O O . PRO A 1 121 ? 16.746 -3.901 0.405 1.00 85.88 121 PRO A O 1
ATOM 923 N N . ASP A 1 122 ? 14.584 -4.388 0.760 1.00 92.50 122 ASP A N 1
ATOM 924 C CA . ASP A 1 122 ? 14.727 -5.836 0.636 1.00 92.50 122 ASP A CA 1
ATOM 925 C C . ASP A 1 122 ? 13.460 -6.513 0.089 1.00 92.50 122 ASP A C 1
ATOM 927 O O . ASP A 1 122 ? 12.392 -5.902 -0.042 1.00 92.50 122 ASP A O 1
ATOM 931 N N . ASN A 1 123 ? 13.596 -7.786 -0.297 1.00 94.44 123 ASN A N 1
ATOM 932 C CA . ASN A 1 123 ? 12.513 -8.591 -0.872 1.00 94.44 123 ASN A CA 1
ATOM 933 C C . ASN A 1 123 ? 11.363 -8.828 0.106 1.00 94.44 123 ASN A C 1
ATOM 935 O O . ASN A 1 123 ? 10.217 -8.858 -0.332 1.00 94.44 123 ASN A O 1
ATOM 939 N N . ALA A 1 124 ? 11.622 -8.923 1.411 1.00 94.19 124 ALA A N 1
ATOM 940 C CA . ALA A 1 124 ? 10.557 -9.117 2.388 1.00 94.19 124 ALA A CA 1
ATOM 941 C C . ALA A 1 124 ? 9.626 -7.896 2.438 1.00 94.19 124 ALA A C 1
ATOM 943 O O . ALA A 1 124 ? 8.406 -8.053 2.423 1.00 94.19 124 ALA A O 1
ATOM 944 N N . ALA A 1 125 ? 10.180 -6.685 2.422 1.00 94.06 125 ALA A N 1
ATOM 945 C CA . ALA A 1 125 ? 9.397 -5.457 2.406 1.00 94.06 125 ALA A CA 1
ATOM 946 C C . ALA A 1 125 ? 8.573 -5.303 1.112 1.00 94.06 125 ALA A C 1
ATOM 948 O O . ALA A 1 125 ? 7.408 -4.903 1.159 1.00 94.06 125 ALA A O 1
ATOM 949 N N . LEU A 1 126 ? 9.109 -5.748 -0.030 1.00 95.56 126 LEU A N 1
ATOM 950 C CA . LEU A 1 126 ? 8.372 -5.781 -1.298 1.00 95.56 126 LEU A CA 1
ATOM 951 C C . LEU A 1 126 ? 7.204 -6.783 -1.284 1.00 95.56 126 LEU A C 1
ATOM 953 O O . LEU A 1 126 ? 6.118 -6.478 -1.778 1.00 95.56 126 LEU A O 1
ATOM 957 N N . LEU A 1 127 ? 7.389 -7.960 -0.678 1.00 97.38 127 LEU A N 1
ATOM 958 C CA . LEU A 1 127 ? 6.308 -8.934 -0.487 1.00 97.38 127 LEU A CA 1
ATOM 959 C C . LEU A 1 127 ? 5.195 -8.372 0.413 1.00 97.38 127 LEU A C 1
ATOM 961 O O . LEU A 1 127 ? 4.012 -8.567 0.132 1.00 97.38 127 LEU A O 1
ATOM 965 N N . LEU A 1 128 ? 5.556 -7.611 1.451 1.00 96.94 128 LEU A N 1
ATOM 966 C CA . LEU A 1 128 ? 4.587 -6.887 2.278 1.00 96.94 128 LEU A CA 1
ATOM 967 C C . LEU A 1 128 ? 3.859 -5.800 1.487 1.00 96.94 128 LEU A C 1
ATOM 969 O O . LEU A 1 128 ? 2.654 -5.624 1.648 1.00 96.94 128 LEU A O 1
ATOM 973 N N . ALA A 1 129 ? 4.565 -5.069 0.625 1.00 96.81 129 ALA A N 1
ATOM 974 C CA . ALA A 1 129 ? 3.964 -4.081 -0.265 1.00 96.81 129 ALA A CA 1
ATOM 975 C C . ALA A 1 129 ? 2.916 -4.736 -1.188 1.00 96.81 129 ALA A C 1
ATOM 977 O O . ALA A 1 129 ? 1.789 -4.253 -1.275 1.00 96.81 129 ALA A O 1
ATOM 978 N N . GLN A 1 130 ? 3.219 -5.902 -1.768 1.00 97.62 130 GLN A N 1
ATOM 979 C CA . GLN A 1 130 ? 2.274 -6.680 -2.580 1.00 97.62 130 GLN A CA 1
ATOM 980 C C . GLN A 1 130 ? 0.996 -7.058 -1.817 1.00 97.62 130 GLN A C 1
ATOM 982 O O . GLN A 1 130 ? -0.103 -6.861 -2.340 1.00 97.62 130 GLN A O 1
ATOM 987 N N . VAL A 1 131 ? 1.117 -7.575 -0.591 1.00 98.19 131 VAL A N 1
ATOM 988 C CA . VAL A 1 131 ? -0.050 -7.954 0.226 1.00 98.19 131 VAL A CA 1
ATOM 989 C C . VAL A 1 131 ? -0.876 -6.727 0.622 1.00 98.19 131 VAL A C 1
ATOM 991 O O . VAL A 1 131 ? -2.103 -6.762 0.527 1.00 98.19 131 VAL A O 1
ATOM 994 N N . ARG A 1 132 ? -0.223 -5.612 0.977 1.00 97.38 132 ARG A N 1
ATOM 995 C CA . ARG A 1 132 ? -0.898 -4.329 1.237 1.00 97.38 132 ARG A CA 1
ATOM 996 C C . ARG A 1 132 ? -1.675 -3.838 0.013 1.00 97.38 132 ARG A C 1
ATOM 998 O O . ARG A 1 132 ? -2.826 -3.428 0.146 1.00 97.38 132 ARG A O 1
ATOM 1005 N N . GLY A 1 133 ? -1.086 -3.947 -1.178 1.00 97.00 133 GLY A N 1
ATOM 1006 C CA . GLY A 1 133 ? -1.756 -3.624 -2.436 1.00 97.00 133 GLY A CA 1
ATOM 1007 C C . GLY A 1 133 ? -3.006 -4.472 -2.674 1.00 97.00 133 GLY A C 1
ATOM 1008 O O . GLY A 1 133 ? -4.038 -3.937 -3.068 1.00 97.00 133 GLY A O 1
ATOM 1009 N N . GLN A 1 134 ? -2.946 -5.775 -2.382 1.00 96.94 134 GLN A N 1
ATOM 1010 C CA . GLN A 1 134 ? -4.106 -6.669 -2.495 1.00 96.94 134 GLN A CA 1
ATOM 1011 C C . GLN A 1 134 ? -5.217 -6.333 -1.503 1.00 96.94 134 GLN A C 1
ATOM 1013 O O . GLN A 1 134 ? -6.388 -6.296 -1.879 1.00 96.94 134 GLN A O 1
ATOM 1018 N N . ALA A 1 135 ? -4.861 -6.049 -0.250 1.00 97.44 135 ALA A N 1
ATOM 1019 C CA . ALA A 1 135 ? -5.831 -5.610 0.745 1.00 97.44 135 ALA A CA 1
ATOM 1020 C C . ALA A 1 135 ? -6.550 -4.333 0.289 1.00 97.44 135 ALA A C 1
ATOM 1022 O O . ALA A 1 135 ? -7.772 -4.270 0.349 1.00 97.44 135 ALA A O 1
ATOM 1023 N N . ALA A 1 136 ? -5.805 -3.357 -0.236 1.00 94.69 136 ALA A N 1
ATOM 1024 C CA . ALA A 1 136 ? -6.362 -2.103 -0.725 1.00 94.69 136 ALA A CA 1
ATOM 1025 C C . ALA A 1 136 ? -7.295 -2.293 -1.931 1.00 94.69 136 ALA A C 1
ATOM 1027 O O . ALA A 1 136 ? -8.385 -1.729 -1.936 1.00 94.69 136 ALA A O 1
ATOM 1028 N N . ILE A 1 137 ? -6.932 -3.117 -2.925 1.00 94.12 137 ILE A N 1
ATOM 1029 C CA . ILE A 1 137 ? -7.855 -3.381 -4.045 1.00 94.12 137 ILE A CA 1
ATOM 1030 C C . ILE A 1 137 ? -9.092 -4.172 -3.617 1.00 94.12 137 ILE A C 1
ATOM 1032 O O . ILE A 1 137 ? -10.144 -3.981 -4.207 1.00 94.12 137 ILE A O 1
ATOM 1036 N N . THR A 1 138 ? -8.987 -5.024 -2.593 1.00 94.62 138 THR A N 1
ATOM 1037 C CA . THR A 1 138 ? -10.151 -5.732 -2.038 1.00 94.62 138 THR A CA 1
ATOM 1038 C C . THR A 1 138 ? -11.056 -4.728 -1.348 1.00 94.62 138 THR A C 1
ATOM 1040 O O . THR A 1 138 ? -12.230 -4.603 -1.677 1.00 94.62 138 THR A O 1
ATOM 1043 N N . ARG A 1 139 ? -10.479 -3.945 -0.428 1.00 93.56 139 ARG A N 1
ATOM 1044 C CA . ARG A 1 139 ? -11.212 -2.959 0.352 1.00 93.56 139 ARG A CA 1
ATOM 1045 C C . ARG A 1 139 ? -11.914 -1.963 -0.559 1.00 93.56 139 ARG A C 1
ATOM 1047 O O . ARG A 1 139 ? -13.083 -1.687 -0.350 1.00 93.56 139 ARG A O 1
ATOM 1054 N N . TRP A 1 140 ? -11.233 -1.452 -1.574 1.00 91.12 140 TRP A N 1
ATOM 1055 C CA . TRP A 1 140 ? -11.759 -0.362 -2.386 1.00 91.12 140 TRP A CA 1
ATOM 1056 C C . TRP A 1 140 ? -12.342 -0.775 -3.737 1.00 91.12 140 TRP A C 1
ATOM 1058 O O . TRP A 1 140 ? -12.957 0.050 -4.398 1.00 91.12 140 TRP A O 1
ATOM 1068 N N . GLY A 1 141 ? -12.130 -2.007 -4.187 1.00 89.12 141 GLY A N 1
ATOM 1069 C CA . GLY A 1 141 ? -12.525 -2.452 -5.525 1.00 89.12 141 GLY A CA 1
ATOM 1070 C C . GLY A 1 141 ? -13.496 -3.625 -5.551 1.00 89.12 141 GLY A C 1
ATOM 1071 O O . GLY A 1 141 ? -14.129 -3.840 -6.586 1.00 89.12 141 GLY A O 1
ATOM 1072 N N . ALA A 1 142 ? -13.630 -4.382 -4.457 1.00 88.69 142 ALA A N 1
ATOM 1073 C CA . ALA A 1 142 ? -14.538 -5.520 -4.421 1.00 88.69 142 ALA A CA 1
ATOM 1074 C C . ALA A 1 142 ? -15.997 -5.047 -4.425 1.00 88.69 142 ALA A C 1
ATOM 1076 O O . ALA A 1 142 ? -16.369 -4.134 -3.687 1.00 88.69 142 ALA A O 1
ATOM 1077 N N . ALA A 1 143 ? -16.836 -5.691 -5.239 1.00 85.69 143 ALA A N 1
ATOM 1078 C CA . ALA A 1 143 ? -18.250 -5.334 -5.372 1.00 85.69 143 ALA A CA 1
ATOM 1079 C C . ALA A 1 143 ? -19.057 -5.563 -4.079 1.00 85.69 143 ALA A C 1
ATOM 1081 O O . ALA A 1 143 ? -20.102 -4.950 -3.887 1.00 85.69 143 ALA A O 1
ATOM 1082 N N . ASP A 1 144 ? -18.576 -6.449 -3.208 1.00 86.94 144 ASP A N 1
ATOM 1083 C CA . ASP A 1 144 ? -19.160 -6.788 -1.911 1.00 86.94 144 ASP A CA 1
ATOM 1084 C C . ASP A 1 144 ? -18.476 -6.069 -0.734 1.00 86.94 144 ASP A C 1
ATOM 1086 O O . ASP A 1 144 ? -18.791 -6.341 0.427 1.00 86.94 144 ASP A O 1
ATOM 1090 N N . SER A 1 145 ? -17.549 -5.146 -1.005 1.00 88.00 145 SER A N 1
ATOM 1091 C CA . SER A 1 145 ? -16.930 -4.333 0.037 1.00 88.00 145 SER A CA 1
ATOM 1092 C C . SER A 1 145 ? -17.829 -3.168 0.443 1.00 88.00 145 SER A C 1
ATOM 1094 O O . SER A 1 145 ? -18.304 -2.392 -0.382 1.00 88.00 145 SER A O 1
ATOM 1096 N N . ALA A 1 146 ? -17.985 -2.982 1.749 1.00 86.62 146 ALA A N 1
ATOM 1097 C CA . ALA A 1 146 ? -18.647 -1.844 2.373 1.00 86.62 146 ALA A CA 1
ATOM 1098 C C . ALA A 1 146 ? -17.672 -0.672 2.612 1.00 86.62 146 ALA A C 1
ATOM 1100 O O . ALA A 1 146 ? -17.729 -0.006 3.653 1.00 86.62 146 ALA A O 1
ATOM 1101 N N . ALA A 1 147 ? -16.726 -0.444 1.695 1.00 84.69 147 ALA A N 1
ATOM 1102 C CA . ALA A 1 147 ? -15.871 0.735 1.753 1.00 84.69 147 ALA A CA 1
ATOM 1103 C C . ALA A 1 147 ? -16.667 2.008 1.503 1.00 84.69 147 ALA A C 1
ATOM 1105 O O . ALA A 1 147 ? -17.539 2.064 0.637 1.00 84.69 147 ALA A O 1
ATOM 1106 N N . ILE A 1 148 ? -16.330 3.055 2.256 1.00 82.62 148 ILE A N 1
ATOM 1107 C CA . ILE A 1 148 ? -16.966 4.367 2.129 1.00 82.62 148 ILE A CA 1
ATOM 1108 C C . ILE A 1 148 ? -16.344 5.099 0.933 1.00 82.62 148 ILE A C 1
ATOM 1110 O O . ILE A 1 148 ? -15.628 6.087 1.077 1.00 82.62 148 ILE A O 1
ATOM 1114 N N . LEU A 1 149 ? -16.596 4.588 -0.268 1.00 75.81 149 LEU A N 1
ATOM 1115 C CA . LEU A 1 149 ? -16.228 5.214 -1.532 1.00 75.81 149 LEU A CA 1
ATOM 1116 C C . LEU A 1 149 ? -17.477 5.884 -2.085 1.00 75.81 149 LEU A C 1
ATOM 1118 O O . LEU A 1 149 ? -18.222 5.274 -2.844 1.00 75.81 149 LEU A O 1
ATOM 1122 N N . ARG A 1 150 ? -17.753 7.109 -1.628 1.00 57.75 150 ARG A N 1
ATOM 1123 C CA . ARG A 1 150 ? -18.944 7.891 -2.008 1.00 57.75 150 ARG A CA 1
ATOM 1124 C C . ARG A 1 150 ? -19.140 7.856 -3.527 1.00 57.75 150 ARG A C 1
ATOM 1126 O O . ARG A 1 150 ? -18.348 8.483 -4.223 1.00 57.75 150 ARG A O 1
ATOM 1133 N N . ASP A 1 151 ? -20.123 7.086 -4.004 1.00 60.19 151 ASP A N 1
ATOM 1134 C CA . ASP A 1 151 ? -20.576 6.922 -5.398 1.00 60.19 151 ASP A CA 1
ATOM 1135 C C . ASP A 1 151 ? -19.482 6.954 -6.484 1.00 60.19 151 ASP A C 1
ATOM 1137 O O . ASP A 1 151 ? -19.744 7.315 -7.632 1.00 60.19 151 ASP A O 1
ATOM 1141 N N . THR A 1 152 ? -18.238 6.599 -6.144 1.00 64.44 152 THR A N 1
ATOM 1142 C CA . THR A 1 152 ? -17.098 6.804 -7.038 1.00 64.44 152 THR A CA 1
ATOM 1143 C C . THR A 1 152 ? -17.001 5.594 -7.947 1.00 64.44 152 THR A C 1
ATOM 1145 O O . THR A 1 152 ? -16.693 4.497 -7.469 1.00 64.44 152 THR A O 1
ATOM 1148 N N . PRO A 1 153 ? -17.236 5.745 -9.259 1.00 67.12 153 PRO A N 1
ATOM 1149 C CA . PRO A 1 153 ? -17.089 4.622 -10.155 1.00 67.12 153 PRO A CA 1
ATOM 1150 C C . PRO A 1 153 ? -15.615 4.210 -10.196 1.00 67.12 153 PRO A C 1
ATOM 1152 O O . PRO A 1 153 ? -14.717 5.031 -10.383 1.00 67.12 153 PRO A O 1
ATOM 1155 N N . LEU A 1 154 ? -15.351 2.908 -10.068 1.00 68.69 154 LEU A N 1
ATOM 1156 C CA . LEU A 1 154 ? -13.992 2.346 -10.099 1.00 68.69 154 LEU A CA 1
ATOM 1157 C C . LEU A 1 154 ? -13.224 2.717 -11.383 1.00 68.69 154 LEU A C 1
ATOM 1159 O O . LEU A 1 154 ? -11.994 2.731 -11.405 1.00 68.69 154 LEU A O 1
ATOM 1163 N N . THR A 1 155 ? -13.934 3.051 -12.461 1.00 65.31 155 THR A N 1
ATOM 1164 C CA . THR A 1 155 ? -13.361 3.510 -13.732 1.00 65.31 155 THR A CA 1
ATOM 1165 C C . THR A 1 155 ? -12.678 4.877 -13.644 1.00 65.31 155 THR A C 1
ATOM 1167 O O . THR A 1 155 ? -11.846 5.177 -14.496 1.00 65.31 155 THR A O 1
ATOM 1170 N N . THR A 1 156 ? -12.985 5.693 -12.631 1.00 68.00 156 THR A N 1
ATOM 1171 C CA . THR A 1 156 ? -12.385 7.020 -12.406 1.00 68.00 156 THR A CA 1
ATOM 1172 C C . THR A 1 156 ? -11.551 7.070 -11.127 1.00 68.00 156 THR A C 1
ATOM 1174 O O . THR A 1 156 ? -11.442 8.131 -10.520 1.00 68.00 156 THR A O 1
ATOM 1177 N N . TRP A 1 157 ? -10.993 5.933 -10.688 1.00 80.06 157 TRP A N 1
ATOM 1178 C CA . TRP A 1 157 ? -10.181 5.869 -9.470 1.00 80.06 157 TRP A CA 1
ATOM 1179 C C . TRP A 1 157 ? -9.087 6.944 -9.465 1.00 80.06 157 TRP A C 1
ATOM 1181 O O . TRP A 1 157 ? -8.201 6.929 -10.320 1.00 80.06 157 TRP A O 1
ATOM 1191 N N . ASP A 1 158 ? -9.144 7.844 -8.487 1.00 84.75 158 ASP A N 1
ATOM 1192 C CA . ASP A 1 158 ? -8.145 8.875 -8.225 1.00 84.75 158 ASP A CA 1
ATOM 1193 C C . ASP A 1 158 ? -7.980 9.026 -6.714 1.00 84.75 158 ASP A C 1
ATOM 1195 O O . ASP A 1 158 ? -8.846 9.569 -6.024 1.00 84.75 158 ASP A O 1
ATOM 1199 N N . SER A 1 159 ? -6.865 8.525 -6.182 1.00 83.25 159 SER A N 1
ATOM 1200 C CA . SER A 1 159 ? -6.608 8.595 -4.747 1.00 83.25 159 SER A CA 1
ATOM 1201 C C . SER A 1 159 ? -6.518 10.033 -4.234 1.00 83.25 159 SER A C 1
ATOM 1203 O O . SER A 1 159 ? -6.892 10.273 -3.087 1.00 83.25 159 SER A O 1
ATOM 1205 N N . TRP A 1 160 ? -6.062 10.989 -5.051 1.00 84.38 160 TRP A N 1
ATOM 1206 C CA . TRP A 1 160 ? -5.937 12.391 -4.647 1.00 84.38 160 TRP A CA 1
ATOM 1207 C C . TRP A 1 160 ? -7.306 13.030 -4.450 1.00 84.38 160 TRP A C 1
ATOM 1209 O O . TRP A 1 160 ? -7.537 13.655 -3.414 1.00 84.38 160 TRP A O 1
ATOM 1219 N N . GLU A 1 161 ? -8.235 12.818 -5.381 1.00 85.75 161 GLU A N 1
ATOM 1220 C CA . GLU A 1 161 ? -9.617 13.289 -5.230 1.00 85.75 161 GLU A CA 1
ATOM 1221 C C . GLU A 1 161 ? -10.344 12.560 -4.094 1.00 85.75 161 GLU A C 1
ATOM 1223 O O . GLU A 1 161 ? -11.052 13.185 -3.298 1.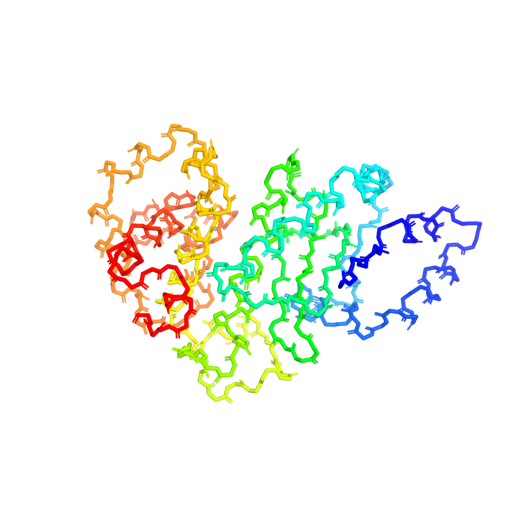00 85.75 161 GLU A O 1
ATOM 1228 N N . LEU A 1 162 ? -10.105 11.254 -3.932 1.00 87.12 162 LEU A N 1
ATOM 1229 C CA . LEU A 1 162 ? -10.673 10.491 -2.821 1.00 87.12 162 LEU A CA 1
ATOM 1230 C C . LEU A 1 162 ? -10.197 11.013 -1.465 1.00 87.12 162 LEU A C 1
ATOM 1232 O O . LEU A 1 162 ? -10.997 11.060 -0.536 1.00 87.12 162 LEU A O 1
ATOM 1236 N N . THR A 1 163 ? -8.955 11.497 -1.328 1.00 88.94 163 THR A N 1
ATOM 1237 C CA . THR A 1 163 ? -8.527 12.106 -0.053 1.00 88.94 163 THR A CA 1
ATOM 1238 C C . THR A 1 163 ? -9.373 13.315 0.352 1.00 88.94 163 THR A C 1
ATOM 1240 O O . THR A 1 163 ? -9.405 13.647 1.533 1.00 88.94 163 THR A O 1
ATOM 1243 N N . ARG A 1 164 ? -10.065 13.978 -0.586 1.00 88.56 164 ARG A N 1
ATOM 1244 C CA . ARG A 1 164 ? -10.921 15.146 -0.314 1.00 88.56 164 ARG A CA 1
ATOM 1245 C C . ARG A 1 164 ? -12.339 14.776 0.111 1.00 88.56 164 ARG A C 1
ATOM 1247 O O . ARG A 1 164 ? -13.032 15.615 0.675 1.00 88.56 164 ARG A O 1
ATOM 1254 N N . THR A 1 165 ? -12.780 13.555 -0.174 1.00 88.31 165 THR A N 1
ATOM 1255 C CA . THR A 1 165 ? -14.186 13.142 -0.026 1.00 88.31 165 THR A CA 1
ATOM 1256 C C . THR A 1 165 ? -14.373 11.922 0.871 1.00 88.31 165 THR A C 1
ATOM 1258 O O . THR A 1 165 ? -15.445 11.758 1.457 1.00 88.31 165 THR A O 1
ATOM 1261 N N . VAL A 1 166 ? -13.351 11.077 0.991 1.00 91.06 166 VAL A N 1
ATOM 1262 C CA . VAL A 1 166 ? -13.334 9.880 1.830 1.00 91.06 166 VAL A CA 1
ATOM 1263 C C . VAL A 1 166 ? -12.742 10.232 3.197 1.00 91.06 166 VAL A C 1
ATOM 1265 O O . VAL A 1 166 ? -11.616 10.740 3.251 1.00 91.06 166 VAL A O 1
ATOM 1268 N N . PRO A 1 167 ? -13.454 9.936 4.300 1.00 93.88 167 PRO A N 1
ATOM 1269 C CA . PRO A 1 167 ? -12.995 10.293 5.633 1.00 93.88 167 PRO A CA 1
ATOM 1270 C C . PRO A 1 167 ? -11.748 9.499 6.037 1.00 93.88 167 PRO A C 1
ATOM 1272 O O . PRO A 1 167 ? -11.553 8.353 5.615 1.00 93.88 167 PRO A O 1
ATOM 1275 N N . LEU A 1 168 ? -10.912 10.084 6.898 1.00 96.06 168 LEU A N 1
ATOM 1276 C CA . LEU A 1 168 ? -9.643 9.498 7.339 1.00 96.06 168 LEU A CA 1
ATOM 1277 C C . LEU A 1 168 ? -9.814 8.084 7.917 1.00 96.06 168 LEU A C 1
ATOM 1279 O O . LEU A 1 168 ? -8.938 7.238 7.723 1.00 96.06 168 LEU A O 1
ATOM 1283 N N . ARG A 1 169 ? -10.942 7.794 8.578 1.00 96.12 169 ARG A N 1
ATOM 1284 C CA . ARG A 1 169 ? -11.249 6.461 9.118 1.00 96.12 169 ARG A CA 1
ATOM 1285 C C . ARG A 1 169 ? -11.143 5.342 8.095 1.00 96.12 169 ARG A C 1
ATOM 1287 O O . ARG A 1 169 ? -10.672 4.269 8.444 1.00 96.12 169 ARG A O 1
ATOM 1294 N N . GLU A 1 170 ? -11.535 5.585 6.848 1.00 95.00 170 GLU A N 1
ATOM 1295 C CA . GLU A 1 170 ? -11.512 4.575 5.790 1.00 95.00 170 GLU A CA 1
ATOM 1296 C C . GLU A 1 170 ? -10.064 4.254 5.401 1.00 95.00 170 GLU A C 1
ATOM 1298 O O . GLU A 1 170 ? -9.688 3.089 5.280 1.00 95.00 170 GLU A O 1
ATOM 1303 N N . TRP A 1 171 ? -9.211 5.277 5.315 1.00 95.31 171 TRP A N 1
ATOM 1304 C CA . TRP A 1 171 ? -7.779 5.117 5.066 1.00 95.31 171 TRP A CA 1
ATOM 1305 C C . TRP A 1 171 ? -7.071 4.394 6.216 1.00 95.31 171 TRP A C 1
ATOM 1307 O O . TRP A 1 171 ? -6.290 3.468 5.988 1.00 95.31 171 TRP A O 1
ATOM 1317 N N . ILE A 1 172 ? -7.364 4.790 7.459 1.00 97.19 172 ILE A N 1
ATOM 1318 C CA . ILE A 1 172 ? -6.829 4.154 8.671 1.00 97.19 172 ILE A CA 1
ATOM 1319 C C . ILE A 1 172 ? -7.269 2.690 8.735 1.00 97.19 172 ILE A C 1
ATOM 1321 O O . ILE A 1 172 ? -6.441 1.811 8.970 1.00 97.19 172 ILE A O 1
ATOM 1325 N N . TYR A 1 173 ? -8.543 2.403 8.474 1.00 96.94 173 TYR A N 1
ATOM 1326 C CA . TYR A 1 173 ? -9.069 1.044 8.474 1.00 96.94 173 TYR A CA 1
ATOM 1327 C C . TYR A 1 173 ? -8.414 0.175 7.399 1.00 96.94 173 TYR A C 1
ATOM 1329 O O . TYR A 1 173 ? -7.909 -0.905 7.714 1.00 96.94 173 TYR A O 1
ATOM 1337 N N . ALA A 1 174 ? -8.341 0.665 6.156 1.00 95.88 174 ALA A N 1
ATOM 1338 C CA . ALA A 1 174 ? -7.718 -0.047 5.042 1.00 95.88 174 ALA A CA 1
ATOM 1339 C C . ALA A 1 174 ? -6.259 -0.421 5.352 1.00 95.88 174 ALA A C 1
ATOM 1341 O O . ALA A 1 174 ? -5.850 -1.568 5.164 1.00 95.88 174 ALA A O 1
ATOM 1342 N N . VAL A 1 175 ? -5.486 0.520 5.903 1.00 97.00 175 VAL A N 1
ATOM 1343 C CA . VAL A 1 175 ? -4.106 0.276 6.350 1.00 97.00 175 VAL A CA 1
ATOM 1344 C C . VAL A 1 175 ? -4.057 -0.757 7.477 1.00 97.00 175 VAL A C 1
ATOM 1346 O O . VAL A 1 175 ? -3.215 -1.654 7.451 1.00 97.00 175 VAL A O 1
ATOM 1349 N N . GLY A 1 176 ? -4.951 -0.658 8.461 1.00 97.88 176 GLY A N 1
ATOM 1350 C CA . GLY A 1 176 ? -4.981 -1.556 9.613 1.00 97.88 176 GLY A CA 1
ATOM 1351 C C . GLY A 1 176 ? -5.249 -3.001 9.208 1.00 97.88 176 GLY A C 1
ATOM 1352 O O . GLY A 1 176 ? -4.461 -3.893 9.530 1.00 97.88 176 GLY A O 1
ATOM 1353 N N . VAL A 1 177 ? -6.303 -3.229 8.423 1.00 97.94 177 VAL A N 1
ATOM 1354 C CA . VAL A 1 177 ? -6.645 -4.568 7.923 1.00 97.94 177 VAL A CA 1
ATOM 1355 C C . VAL A 1 177 ? -5.552 -5.111 6.998 1.00 97.94 177 VAL A C 1
ATOM 1357 O O . VAL A 1 177 ? -5.222 -6.294 7.082 1.00 97.94 177 VAL A O 1
ATOM 1360 N N . ALA A 1 178 ? -4.908 -4.267 6.186 1.00 97.88 178 ALA A N 1
ATOM 1361 C CA . ALA A 1 178 ? -3.766 -4.677 5.367 1.00 97.88 178 ALA A CA 1
ATOM 1362 C C . ALA A 1 178 ? -2.575 -5.184 6.205 1.00 97.88 178 ALA A C 1
ATOM 1364 O O . ALA A 1 178 ? -1.904 -6.146 5.814 1.00 97.88 178 ALA A O 1
ATOM 1365 N N . ILE A 1 179 ? -2.319 -4.581 7.371 1.00 98.25 179 ILE A N 1
ATOM 1366 C CA . ILE A 1 179 ? -1.277 -5.038 8.305 1.00 98.25 179 ILE A CA 1
ATOM 1367 C C . ILE A 1 179 ? -1.663 -6.391 8.917 1.00 98.25 179 ILE A C 1
ATOM 1369 O O . ILE A 1 179 ? -0.820 -7.286 8.972 1.00 98.25 179 ILE A O 1
ATOM 1373 N N . HIS A 1 180 ? -2.924 -6.583 9.316 1.00 98.56 180 HIS A N 1
ATOM 1374 C CA . HIS A 1 180 ? -3.407 -7.873 9.836 1.00 98.56 180 HIS A CA 1
ATOM 1375 C C . HIS A 1 180 ? -3.391 -8.984 8.778 1.00 98.56 180 HIS A C 1
ATOM 1377 O O . HIS A 1 180 ? -2.995 -10.112 9.069 1.00 98.56 180 HIS A O 1
ATOM 1383 N N . LEU A 1 181 ? -3.731 -8.672 7.525 1.00 98.62 181 LEU A N 1
ATOM 1384 C CA . LEU A 1 181 ? -3.557 -9.604 6.409 1.00 98.62 181 LEU A CA 1
ATOM 1385 C C . LEU A 1 181 ? -2.085 -9.972 6.233 1.00 98.62 181 LEU A C 1
ATOM 1387 O O . LEU A 1 181 ? -1.752 -11.145 6.094 1.00 98.62 181 LEU A O 1
ATOM 1391 N N . SER A 1 182 ? -1.194 -8.986 6.306 1.00 98.38 182 SER A N 1
ATOM 1392 C CA . SER A 1 182 ? 0.247 -9.225 6.230 1.00 98.38 182 SER A CA 1
ATOM 1393 C C . SER A 1 182 ? 0.752 -10.090 7.392 1.00 98.38 182 SER A C 1
ATOM 1395 O O . SER A 1 182 ? 1.605 -10.945 7.173 1.00 98.38 182 SER A O 1
ATOM 1397 N N . GLN A 1 183 ? 0.199 -9.933 8.602 1.00 98.19 183 GLN A N 1
ATOM 1398 C CA . GLN A 1 183 ? 0.468 -10.813 9.749 1.00 98.19 183 GLN A CA 1
ATOM 1399 C C . GLN A 1 183 ? 0.057 -12.261 9.470 1.00 98.19 183 GLN A C 1
ATOM 1401 O O . GLN A 1 183 ? 0.813 -13.178 9.779 1.00 98.19 183 GLN A O 1
ATOM 1406 N N . ALA A 1 184 ? -1.107 -12.469 8.855 1.00 98.19 184 ALA A N 1
ATOM 1407 C CA . ALA A 1 184 ? -1.592 -13.802 8.515 1.00 98.19 184 ALA A CA 1
ATOM 1408 C C . ALA A 1 184 ? -0.797 -14.456 7.366 1.00 98.19 184 ALA A C 1
ATOM 1410 O O . ALA A 1 184 ? -0.560 -15.661 7.397 1.00 98.19 184 ALA A O 1
ATOM 1411 N N . VAL A 1 185 ? -0.350 -13.676 6.373 1.00 98.44 185 VAL A N 1
ATOM 1412 C CA . VAL A 1 185 ? 0.484 -14.178 5.264 1.00 98.44 185 VAL A CA 1
ATOM 1413 C C . VAL A 1 185 ? 1.920 -14.464 5.722 1.00 98.44 185 VAL A C 1
ATOM 1415 O O . VAL A 1 185 ? 2.520 -15.445 5.285 1.00 98.44 185 VAL A O 1
ATOM 1418 N N . PHE A 1 186 ? 2.472 -13.636 6.613 1.00 98.00 186 PHE A N 1
ATOM 1419 C CA . PHE A 1 186 ? 3.858 -13.729 7.077 1.00 98.00 186 PHE A CA 1
ATOM 1420 C C . PHE A 1 186 ? 3.942 -13.840 8.611 1.00 98.00 186 PHE A C 1
ATOM 1422 O O . PHE A 1 186 ? 4.461 -12.931 9.265 1.00 98.00 186 PHE A O 1
ATOM 1429 N N . PRO A 1 187 ? 3.495 -14.960 9.212 1.00 97.19 187 PRO A N 1
ATOM 1430 C CA . PRO A 1 187 ? 3.368 -15.091 10.668 1.00 97.19 187 PRO A CA 1
ATOM 1431 C C . PRO A 1 187 ? 4.707 -15.026 11.418 1.00 97.19 187 PRO A C 1
ATOM 1433 O O . PRO A 1 187 ? 4.749 -14.655 12.587 1.00 97.19 187 PRO A O 1
ATOM 1436 N N . ALA A 1 188 ? 5.816 -15.360 10.750 1.00 96.94 188 ALA A N 1
ATOM 1437 C CA . ALA A 1 188 ? 7.159 -15.259 11.318 1.00 96.94 188 ALA A CA 1
ATOM 1438 C C . ALA A 1 188 ? 7.745 -13.832 11.260 1.00 96.94 188 ALA A C 1
ATOM 1440 O O . ALA A 1 188 ? 8.769 -13.563 11.892 1.00 96.94 188 ALA A O 1
ATOM 1441 N N . THR A 1 189 ? 7.137 -12.909 10.504 1.00 96.75 189 THR A N 1
ATOM 1442 C CA . THR A 1 189 ? 7.652 -11.544 10.362 1.00 96.75 189 THR A CA 1
ATOM 1443 C C . THR A 1 189 ? 7.260 -10.717 11.593 1.00 96.75 189 THR A C 1
ATOM 1445 O O . THR A 1 189 ? 6.077 -10.607 11.912 1.00 96.75 189 THR A O 1
ATOM 1448 N N . PRO A 1 190 ? 8.216 -10.072 12.288 1.00 96.19 190 PRO A N 1
ATOM 1449 C CA . PRO A 1 190 ? 7.909 -9.256 13.458 1.00 96.19 190 PRO A CA 1
ATOM 1450 C C . PRO A 1 190 ? 6.960 -8.092 13.147 1.00 96.19 190 PRO A C 1
ATOM 1452 O O . PRO A 1 190 ? 7.159 -7.371 12.171 1.00 96.19 190 PRO A O 1
ATOM 1455 N N . THR A 1 191 ? 6.017 -7.812 14.051 1.00 95.38 191 THR A N 1
ATOM 1456 C CA . THR A 1 191 ? 4.995 -6.759 13.887 1.00 95.38 191 THR A CA 1
ATOM 1457 C C . THR A 1 191 ? 5.557 -5.391 13.502 1.00 95.38 191 THR A C 1
ATOM 1459 O O . THR A 1 191 ? 4.984 -4.721 12.653 1.00 95.38 191 THR A O 1
ATOM 1462 N N . HIS A 1 192 ? 6.697 -4.972 14.064 1.00 94.94 192 HIS A N 1
ATOM 1463 C CA . HIS A 1 192 ? 7.296 -3.683 13.693 1.00 94.94 192 HIS A CA 1
ATOM 1464 C C . HIS A 1 192 ? 7.637 -3.615 12.197 1.00 94.94 192 HIS A C 1
ATOM 1466 O O . HIS A 1 192 ? 7.363 -2.597 11.574 1.00 94.94 192 HIS A O 1
ATOM 1472 N N . ARG A 1 193 ? 8.129 -4.707 11.592 1.00 95.06 193 ARG A N 1
ATOM 1473 C CA . ARG A 1 193 ? 8.390 -4.762 10.145 1.00 95.06 193 ARG A CA 1
ATOM 1474 C C . ARG A 1 193 ? 7.102 -4.717 9.330 1.00 95.06 193 ARG A C 1
ATOM 1476 O O . ARG A 1 193 ? 7.067 -4.038 8.316 1.00 95.06 193 ARG A O 1
ATOM 1483 N N . LEU A 1 194 ? 6.045 -5.380 9.799 1.00 95.75 194 LEU A N 1
ATOM 1484 C CA . LEU A 1 194 ? 4.735 -5.383 9.134 1.00 95.75 194 LEU A CA 1
ATOM 1485 C C . LEU A 1 194 ? 4.088 -3.992 9.100 1.00 95.75 194 LEU A C 1
ATOM 1487 O O . LEU A 1 194 ? 3.412 -3.653 8.135 1.00 95.75 194 LEU A O 1
ATOM 1491 N N . ILE A 1 195 ? 4.332 -3.176 10.129 1.00 94.44 195 ILE A N 1
ATOM 1492 C CA . ILE A 1 195 ? 3.866 -1.782 10.204 1.00 94.44 195 ILE A CA 1
ATOM 1493 C C . ILE A 1 195 ? 4.774 -0.836 9.384 1.00 94.44 195 ILE A C 1
ATOM 1495 O O . ILE A 1 195 ? 4.354 0.266 9.033 1.00 94.44 195 ILE A O 1
ATOM 1499 N N . GLY A 1 196 ? 6.005 -1.248 9.056 1.00 91.19 196 GLY A N 1
ATOM 1500 C CA . GLY A 1 196 ? 7.013 -0.388 8.422 1.00 91.19 196 GLY A CA 1
ATOM 1501 C C . GLY A 1 196 ? 7.792 0.475 9.422 1.00 91.19 196 GLY A C 1
ATOM 1502 O O . GLY A 1 196 ? 8.169 1.600 9.117 1.00 91.19 196 GLY A O 1
ATOM 1503 N N . LEU A 1 197 ? 8.003 -0.036 10.636 1.00 92.38 197 LEU A N 1
ATOM 1504 C CA . LEU A 1 197 ? 8.724 0.615 11.729 1.00 92.38 197 LEU A CA 1
ATOM 1505 C C . LEU A 1 197 ? 10.027 -0.118 12.055 1.00 92.38 197 LEU A C 1
ATOM 1507 O O . LEU A 1 197 ? 10.147 -1.339 11.924 1.00 92.38 197 LEU A O 1
ATOM 1511 N N . ARG A 1 198 ? 10.990 0.612 12.611 1.00 91.12 198 ARG A N 1
ATOM 1512 C CA . ARG A 1 198 ? 12.165 0.049 13.279 1.00 91.12 198 ARG A CA 1
ATOM 1513 C C . ARG A 1 198 ? 11.759 -0.546 14.626 1.00 91.12 198 ARG A C 1
ATOM 1515 O O . ARG A 1 198 ? 10.840 -0.079 15.297 1.00 91.12 198 ARG A O 1
ATOM 1522 N N . ARG A 1 199 ? 12.512 -1.548 15.088 1.00 89.31 199 ARG A N 1
ATOM 1523 C CA . ARG A 1 199 ? 12.221 -2.284 16.333 1.00 89.31 199 ARG A CA 1
ATOM 1524 C C . ARG A 1 199 ? 12.015 -1.384 17.562 1.00 89.31 199 ARG A C 1
ATOM 1526 O O . ARG A 1 199 ? 11.164 -1.694 18.383 1.00 89.31 199 ARG A O 1
ATOM 1533 N N . GLY A 1 200 ? 12.772 -0.293 17.699 1.00 91.06 200 GLY A N 1
ATOM 1534 C CA . GLY A 1 200 ? 12.646 0.632 18.835 1.00 91.06 200 GLY A CA 1
ATOM 1535 C C . GLY A 1 200 ? 11.477 1.620 18.731 1.00 91.06 200 GLY A C 1
ATOM 1536 O O . GLY A 1 200 ? 11.036 2.158 19.743 1.00 91.06 200 GLY A O 1
ATOM 1537 N N . GLU A 1 201 ? 10.953 1.861 17.528 1.00 93.94 201 GLU A N 1
ATOM 1538 C CA . GLU A 1 201 ? 9.906 2.866 17.295 1.00 93.94 201 GLU A CA 1
ATOM 1539 C C . GLU A 1 201 ? 8.547 2.396 17.809 1.00 93.94 201 GLU A C 1
ATOM 1541 O O . GLU A 1 201 ? 7.798 3.191 18.372 1.00 93.94 201 GLU A O 1
ATOM 1546 N N . ILE A 1 202 ? 8.260 1.094 17.714 1.00 94.75 202 ILE A N 1
ATOM 1547 C CA . ILE A 1 202 ? 6.994 0.531 18.197 1.00 94.75 202 ILE A CA 1
ATOM 1548 C C . ILE A 1 202 ? 6.811 0.714 19.712 1.00 94.75 202 ILE A C 1
ATOM 1550 O O . ILE A 1 202 ? 5.703 0.991 20.162 1.00 94.75 202 ILE A O 1
ATOM 1554 N N . GLY A 1 203 ? 7.889 0.608 20.499 1.00 94.50 203 GLY A N 1
ATOM 1555 C CA . GLY A 1 203 ? 7.844 0.822 21.950 1.00 94.50 203 GLY A CA 1
ATOM 1556 C C . GLY A 1 203 ? 7.486 2.267 22.294 1.00 94.50 203 GLY A C 1
ATOM 1557 O O . GLY A 1 203 ? 6.552 2.509 23.052 1.00 94.50 203 GLY A O 1
ATOM 1558 N N . ARG A 1 204 ? 8.145 3.225 21.631 1.00 94.56 204 ARG A N 1
ATOM 1559 C CA . ARG A 1 204 ? 7.881 4.664 21.803 1.00 94.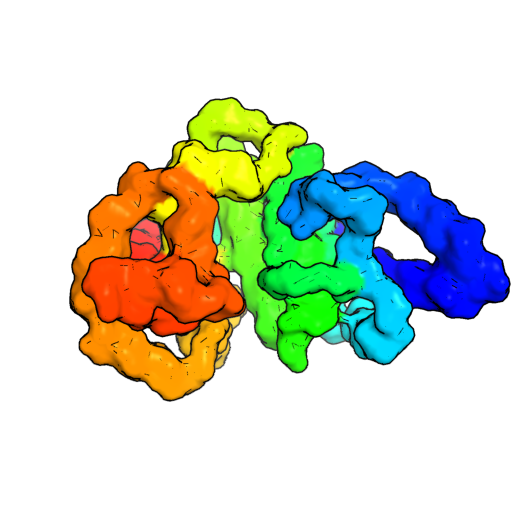56 204 ARG A CA 1
ATOM 1560 C C . ARG A 1 204 ? 6.463 5.054 21.388 1.00 94.56 204 ARG A C 1
ATOM 1562 O O . ARG A 1 204 ? 5.850 5.919 22.008 1.00 94.56 204 ARG A O 1
ATOM 1569 N N . LEU A 1 205 ? 5.937 4.439 20.327 1.00 96.44 205 LEU A N 1
ATOM 1570 C CA . LEU A 1 205 ? 4.554 4.659 19.900 1.00 96.44 205 LEU A CA 1
ATOM 1571 C C . LEU A 1 205 ? 3.559 4.087 20.908 1.00 96.44 205 LEU A C 1
ATOM 1573 O O . LEU A 1 205 ? 2.581 4.757 21.225 1.00 96.44 205 LEU A O 1
ATOM 1577 N N . ARG A 1 206 ? 3.844 2.907 21.469 1.00 96.19 206 ARG A N 1
ATOM 1578 C CA . ARG A 1 206 ? 3.023 2.286 22.516 1.00 96.19 206 ARG A CA 1
ATOM 1579 C C . ARG A 1 206 ? 2.944 3.137 23.779 1.00 96.19 206 ARG A C 1
ATOM 1581 O O . ARG A 1 206 ? 1.864 3.318 24.328 1.00 96.19 206 ARG A O 1
ATOM 1588 N N . GLU A 1 207 ? 4.061 3.708 24.215 1.00 96.56 207 GLU A N 1
ATOM 1589 C CA . GLU A 1 207 ? 4.096 4.628 25.363 1.00 96.56 207 GLU A CA 1
ATOM 1590 C C . GLU A 1 207 ? 3.219 5.872 25.140 1.00 96.56 207 GLU A C 1
ATOM 1592 O O . GLU A 1 207 ? 2.625 6.399 26.080 1.00 96.56 207 GLU A O 1
ATOM 1597 N N . ARG A 1 208 ? 3.094 6.320 23.884 1.00 96.44 208 ARG A N 1
ATOM 1598 C CA . ARG A 1 208 ? 2.319 7.504 23.482 1.00 96.44 208 ARG A CA 1
ATOM 1599 C C . ARG A 1 208 ? 0.915 7.180 22.958 1.00 96.44 208 ARG A C 1
ATOM 1601 O O . ARG A 1 208 ? 0.204 8.107 22.573 1.00 96.44 208 ARG A O 1
ATOM 1608 N N . GLU A 1 209 ? 0.500 5.911 22.954 1.00 97.25 209 GLU A N 1
ATOM 1609 C CA . GLU A 1 209 ? -0.702 5.420 22.256 1.00 97.25 209 GLU A CA 1
ATOM 1610 C C . GLU A 1 209 ? -1.957 6.205 22.649 1.00 97.25 209 GLU A C 1
ATOM 1612 O O . GLU A 1 209 ? -2.668 6.698 21.779 1.00 97.25 209 GLU A O 1
ATOM 1617 N N . ARG A 1 210 ? -2.185 6.415 23.952 1.00 97.44 210 ARG A N 1
ATOM 1618 C CA . ARG A 1 210 ? -3.365 7.142 24.450 1.00 97.44 210 ARG A CA 1
ATOM 1619 C C . ARG A 1 210 ? -3.430 8.581 23.929 1.00 97.44 210 ARG A C 1
ATOM 1621 O O . ARG A 1 210 ? -4.490 9.020 23.499 1.00 97.44 210 ARG A O 1
ATOM 1628 N N . GLY A 1 211 ? -2.308 9.300 23.964 1.00 97.31 211 GLY A N 1
ATOM 1629 C CA . GLY A 1 211 ? -2.241 10.685 23.494 1.00 97.31 211 GLY A CA 1
ATOM 1630 C C . GLY A 1 211 ? -2.386 10.779 21.977 1.00 97.31 211 GLY A C 1
ATOM 1631 O O . GLY A 1 211 ? -3.133 11.612 21.481 1.00 97.31 211 GLY A O 1
ATOM 1632 N N . LEU A 1 212 ? -1.735 9.879 21.236 1.00 97.56 212 LEU A N 1
ATOM 1633 C CA . LEU A 1 212 ? -1.868 9.823 19.780 1.00 97.56 212 LEU A CA 1
ATOM 1634 C C . LEU A 1 212 ? -3.297 9.459 19.354 1.00 97.56 212 LEU A C 1
ATOM 1636 O O . LEU A 1 212 ? -3.805 10.045 18.406 1.00 97.56 212 LEU A O 1
ATOM 1640 N N . ASN A 1 213 ? -3.968 8.555 20.070 1.00 97.44 213 ASN A N 1
ATOM 1641 C CA . ASN A 1 213 ? -5.357 8.202 19.788 1.00 97.44 213 ASN A CA 1
ATOM 1642 C C . ASN A 1 213 ? -6.319 9.369 20.067 1.00 97.44 213 ASN A C 1
ATOM 1644 O O . ASN A 1 213 ? -7.237 9.610 19.287 1.00 97.44 213 ASN A O 1
ATOM 1648 N N . ALA A 1 214 ? -6.084 10.132 21.140 1.00 97.38 214 ALA A N 1
ATOM 1649 C CA . ALA A 1 214 ? -6.858 11.337 21.436 1.00 97.38 214 ALA A CA 1
ATOM 1650 C C . ALA A 1 214 ? -6.699 12.419 20.351 1.00 97.38 214 ALA A C 1
ATOM 1652 O O . ALA A 1 214 ? -7.662 13.116 20.054 1.00 97.38 214 ALA A O 1
ATOM 1653 N N . LEU A 1 215 ? -5.516 12.522 19.732 1.00 97.56 215 LEU A N 1
ATOM 1654 C CA . LEU A 1 215 ? -5.277 13.412 18.588 1.00 97.56 215 LEU A CA 1
ATOM 1655 C C . LEU A 1 215 ? -5.915 12.885 17.293 1.00 97.56 215 LEU A C 1
ATOM 1657 O O . LEU A 1 215 ? -6.397 13.676 16.495 1.00 97.56 215 LEU A O 1
ATOM 1661 N N . LEU A 1 216 ? -5.913 11.566 17.069 1.00 97.62 216 LEU A N 1
ATOM 1662 C CA . LEU A 1 216 ? -6.480 10.956 15.861 1.00 97.62 216 LEU A CA 1
ATOM 1663 C C . LEU A 1 216 ? -8.009 10.998 15.851 1.00 97.62 216 LEU A C 1
ATOM 1665 O O . LEU A 1 216 ? -8.602 11.213 14.802 1.00 97.62 216 LEU A O 1
ATOM 1669 N N . THR A 1 217 ? -8.646 10.762 17.000 1.00 96.94 217 THR A N 1
ATOM 1670 C CA . THR A 1 217 ? -10.099 10.532 17.082 1.00 96.94 217 THR A CA 1
ATOM 1671 C C . THR A 1 217 ? -10.933 11.650 16.438 1.00 96.94 217 THR A C 1
ATOM 1673 O O . THR A 1 217 ? -11.801 11.311 15.637 1.00 96.94 217 THR A O 1
ATOM 1676 N N . PRO A 1 218 ? -10.676 12.950 16.695 1.00 96.06 218 PRO A N 1
ATOM 1677 C CA . PRO A 1 218 ? -11.422 14.033 16.050 1.00 96.06 218 PRO A CA 1
ATOM 1678 C C . PRO A 1 218 ? -11.205 14.114 14.533 1.00 96.06 218 PRO A C 1
ATOM 1680 O O . PRO A 1 218 ? -12.095 14.558 13.821 1.00 96.06 218 PRO A O 1
ATOM 1683 N N . ASP A 1 219 ? -10.045 13.672 14.034 1.00 96.69 219 ASP A N 1
ATOM 1684 C CA . ASP A 1 219 ? -9.708 13.701 12.605 1.00 96.69 219 ASP A CA 1
ATOM 1685 C C . ASP A 1 219 ? -10.365 12.534 11.826 1.00 96.69 219 ASP A C 1
ATOM 1687 O O . ASP A 1 219 ? -10.393 12.567 10.598 1.00 96.69 219 ASP A O 1
ATOM 1691 N N . LEU A 1 220 ? -10.861 11.479 12.495 1.00 96.44 220 LEU A N 1
ATOM 1692 C CA . LEU A 1 220 ? -11.305 10.238 11.833 1.00 96.44 220 LEU A CA 1
ATOM 1693 C C . LEU A 1 220 ? -12.480 10.435 10.870 1.00 96.44 220 LEU A C 1
ATOM 1695 O O . LEU A 1 220 ? -12.524 9.775 9.831 1.00 96.44 220 LEU A O 1
ATOM 1699 N N . ASP A 1 221 ? -13.420 11.309 11.213 1.00 95.38 221 ASP A N 1
ATOM 1700 C CA . ASP A 1 221 ? -14.627 11.545 10.412 1.00 95.38 221 ASP A CA 1
ATOM 1701 C C . ASP A 1 221 ? -14.442 12.685 9.393 1.00 95.38 221 ASP A C 1
ATOM 1703 O O . ASP A 1 221 ? -15.293 12.902 8.529 1.00 95.38 221 ASP A O 1
ATOM 1707 N N . GLU A 1 222 ? -13.291 13.356 9.436 1.00 95.69 222 GLU A N 1
ATOM 1708 C CA . GLU A 1 222 ? -12.920 14.435 8.528 1.00 95.69 222 GLU A CA 1
ATOM 1709 C C . GLU A 1 222 ? -12.265 13.905 7.248 1.00 95.69 222 GLU A C 1
ATOM 1711 O O . GLU A 1 222 ? -11.683 12.819 7.206 1.00 95.69 222 GLU A O 1
ATOM 1716 N N . SER A 1 223 ? -12.347 14.693 6.174 1.00 94.62 223 SER A N 1
ATOM 1717 C CA . SER A 1 223 ? -11.711 14.399 4.882 1.00 94.62 223 SER A CA 1
ATOM 1718 C C . SER A 1 223 ? -10.712 15.494 4.517 1.00 94.62 223 SER A C 1
ATOM 1720 O O . SER A 1 223 ? -10.922 16.672 4.794 1.00 94.62 223 SER A O 1
ATOM 1722 N N . GLY A 1 224 ? -9.616 15.116 3.870 1.00 93.62 224 GLY A N 1
ATOM 1723 C CA . GLY A 1 224 ? -8.639 16.056 3.335 1.00 93.62 224 GLY A CA 1
ATOM 1724 C C . GLY A 1 224 ? -7.265 15.427 3.142 1.00 93.62 224 GLY A C 1
ATOM 1725 O O . GLY A 1 224 ? -6.767 14.701 4.004 1.00 93.62 224 GLY A O 1
ATOM 1726 N N . LEU A 1 225 ? -6.593 15.792 2.046 1.00 92.25 225 LEU A N 1
ATOM 1727 C CA . LEU A 1 225 ? -5.227 15.347 1.751 1.00 92.25 225 LEU A CA 1
ATOM 1728 C C . LEU A 1 225 ? -4.267 15.588 2.926 1.00 92.25 225 LEU A C 1
ATOM 1730 O O . LEU A 1 225 ? -3.466 14.721 3.265 1.00 92.25 225 LEU A O 1
ATOM 1734 N N . GLY A 1 226 ? -4.385 16.740 3.596 1.00 94.31 226 GLY A N 1
ATOM 1735 C CA . GLY A 1 226 ? -3.554 17.081 4.752 1.00 94.31 226 GLY A CA 1
ATOM 1736 C C . GLY A 1 226 ? -3.662 16.084 5.913 1.00 94.31 226 GLY A C 1
ATOM 1737 O O . GLY A 1 226 ? -2.669 15.863 6.602 1.00 94.31 226 GLY A O 1
ATOM 1738 N N . LEU A 1 227 ? -4.818 15.438 6.104 1.00 95.56 227 LEU A N 1
ATOM 1739 C CA . LEU A 1 227 ? -5.014 14.410 7.133 1.00 95.56 227 LEU A CA 1
ATOM 1740 C C . LEU A 1 227 ? -4.275 13.120 6.773 1.00 95.56 227 LEU A C 1
ATOM 1742 O O . LEU A 1 227 ? -3.548 12.570 7.602 1.00 95.56 227 LEU A O 1
ATOM 1746 N N . VAL A 1 228 ? -4.403 12.672 5.522 1.00 95.06 228 VAL A N 1
ATOM 1747 C CA . VAL A 1 228 ? -3.703 11.480 5.019 1.00 95.06 228 VAL A CA 1
ATOM 1748 C C . VAL A 1 228 ? -2.189 11.692 5.071 1.00 95.06 228 VAL A C 1
ATOM 1750 O O . VAL A 1 228 ? -1.469 10.843 5.599 1.00 95.06 228 VAL A O 1
ATOM 1753 N N . LEU A 1 229 ? -1.702 12.852 4.615 1.00 93.44 229 LEU A N 1
ATOM 1754 C CA . LEU A 1 229 ? -0.283 13.211 4.684 1.00 93.44 229 LEU A CA 1
ATOM 1755 C C . LEU A 1 229 ? 0.231 13.246 6.129 1.00 93.44 229 LEU A C 1
ATOM 1757 O O . LEU A 1 229 ? 1.313 12.730 6.407 1.00 93.44 229 LEU A O 1
ATOM 1761 N N . ARG A 1 230 ? -0.543 13.827 7.054 1.00 95.69 230 ARG A N 1
ATOM 1762 C CA . ARG A 1 230 ? -0.198 13.922 8.479 1.00 95.69 230 ARG A CA 1
ATOM 1763 C C . ARG A 1 230 ? -0.064 12.547 9.137 1.00 95.69 230 ARG A C 1
ATOM 1765 O O . ARG A 1 230 ? 0.871 12.331 9.908 1.00 95.69 230 ARG A O 1
ATOM 1772 N N . TRP A 1 231 ? -1.010 11.645 8.881 1.00 96.81 231 TRP A N 1
ATOM 1773 C CA . TRP A 1 231 ? -1.134 10.398 9.639 1.00 96.81 231 TRP A CA 1
ATOM 1774 C C . TRP A 1 231 ? -0.475 9.186 8.970 1.00 96.81 231 TRP A C 1
ATOM 1776 O O . TRP A 1 231 ? 0.067 8.330 9.673 1.00 96.81 231 TRP A O 1
ATOM 1786 N N . LEU A 1 232 ? -0.513 9.089 7.639 1.00 94.56 232 LEU A N 1
ATOM 1787 C CA . LEU A 1 232 ? -0.202 7.851 6.909 1.00 94.56 232 LEU A CA 1
ATOM 1788 C C . LEU A 1 232 ? 1.033 7.921 6.005 1.00 94.56 232 LEU A C 1
ATOM 1790 O O . LEU A 1 232 ? 1.521 6.861 5.602 1.00 94.56 232 LEU A O 1
ATOM 1794 N N . VAL A 1 233 ? 1.552 9.119 5.724 1.00 91.56 233 VAL A N 1
ATOM 1795 C CA . VAL A 1 233 ? 2.750 9.326 4.895 1.00 91.56 233 VAL A CA 1
ATOM 1796 C C . VAL A 1 233 ? 3.921 9.725 5.792 1.00 91.56 233 VAL A C 1
ATOM 1798 O O . VAL A 1 233 ? 3.922 10.787 6.416 1.00 91.56 233 VAL A O 1
ATOM 1801 N N . ALA A 1 234 ? 4.906 8.835 5.917 1.00 87.69 234 ALA A N 1
ATOM 1802 C CA . ALA A 1 234 ? 5.999 8.974 6.879 1.00 87.69 234 ALA A CA 1
ATOM 1803 C C . ALA A 1 234 ? 6.997 10.076 6.480 1.00 87.69 234 ALA A C 1
ATOM 1805 O O . ALA A 1 234 ? 7.568 10.744 7.347 1.00 87.69 234 ALA A O 1
ATOM 1806 N N . GLU A 1 235 ? 7.156 10.275 5.175 1.00 88.38 235 GLU A N 1
ATOM 1807 C CA . GLU A 1 235 ? 8.055 11.213 4.504 1.00 88.38 235 GLU A CA 1
ATOM 1808 C C . GLU A 1 235 ? 7.563 12.661 4.614 1.00 88.38 235 GLU A C 1
ATOM 1810 O O . GLU A 1 235 ? 8.332 13.602 4.424 1.00 88.38 235 GLU A O 1
ATOM 1815 N N . THR A 1 236 ? 6.291 12.854 4.978 1.00 91.25 236 THR A N 1
ATOM 1816 C CA . THR A 1 236 ? 5.698 14.175 5.167 1.00 91.25 236 THR A CA 1
ATOM 1817 C C . THR A 1 236 ? 6.521 15.002 6.171 1.00 91.25 236 THR A C 1
ATOM 1819 O O . THR A 1 236 ? 6.824 14.516 7.275 1.00 91.25 236 THR A O 1
ATOM 1822 N N . PRO A 1 237 ? 6.848 16.272 5.854 1.00 92.81 237 PRO A N 1
ATOM 1823 C CA . PRO A 1 237 ? 7.554 17.167 6.763 1.00 92.81 237 PRO A CA 1
ATOM 1824 C C . PRO A 1 237 ? 6.900 17.259 8.145 1.00 92.81 237 PRO A C 1
ATOM 1826 O O . PRO A 1 237 ? 5.674 17.258 8.285 1.00 92.81 237 PRO A O 1
ATOM 1829 N N . ALA A 1 238 ? 7.723 17.395 9.187 1.00 93.94 238 ALA A N 1
ATOM 1830 C CA . ALA A 1 238 ? 7.248 17.463 10.571 1.00 93.94 238 ALA A CA 1
ATOM 1831 C C . ALA A 1 238 ? 6.252 18.613 10.813 1.00 93.94 238 ALA A C 1
ATOM 1833 O O . ALA A 1 238 ? 5.361 18.480 11.647 1.00 93.94 238 ALA A O 1
ATOM 1834 N N . THR A 1 239 ? 6.363 19.712 10.061 1.00 94.06 239 THR A N 1
ATOM 1835 C CA . THR A 1 239 ? 5.437 20.854 10.108 1.00 94.06 239 THR A CA 1
ATOM 1836 C C . THR A 1 239 ? 4.011 20.456 9.727 1.00 94.06 239 THR A C 1
ATOM 1838 O O . THR A 1 239 ? 3.075 20.805 10.436 1.00 94.06 239 THR A O 1
ATOM 1841 N N . ILE A 1 240 ? 3.840 19.652 8.675 1.00 93.25 240 ILE A N 1
ATOM 1842 C CA . ILE A 1 240 ? 2.531 19.128 8.247 1.00 93.25 240 ILE A CA 1
ATOM 1843 C C . ILE A 1 240 ? 2.038 18.038 9.218 1.00 93.25 240 ILE A C 1
ATOM 1845 O O . ILE A 1 240 ? 0.839 17.919 9.477 1.00 93.25 240 ILE A O 1
ATOM 1849 N N . ARG A 1 241 ? 2.966 17.280 9.823 1.00 95.44 241 ARG A N 1
ATOM 1850 C CA . ARG A 1 241 ? 2.669 16.291 10.878 1.00 95.44 241 ARG A CA 1
ATOM 1851 C C . ARG A 1 241 ? 2.428 16.894 12.268 1.00 95.44 241 ARG A C 1
ATOM 1853 O O . ARG A 1 241 ? 2.187 16.149 13.218 1.00 95.44 241 ARG A O 1
ATOM 1860 N N . THR A 1 242 ? 2.504 18.214 12.422 1.00 95.56 242 THR A N 1
ATOM 1861 C CA . THR A 1 242 ? 2.229 18.878 13.700 1.00 95.56 242 THR A CA 1
ATOM 1862 C C . THR A 1 242 ? 0.731 19.119 13.833 1.00 95.56 242 THR A C 1
ATOM 1864 O O . THR A 1 242 ? 0.119 19.767 12.989 1.00 95.56 242 THR A O 1
ATOM 1867 N N . HIS A 1 243 ? 0.133 18.606 14.904 1.00 93.00 243 HIS A N 1
ATOM 1868 C CA . HIS A 1 243 ? -1.284 18.764 15.206 1.00 93.00 243 HIS A CA 1
ATOM 1869 C C . HIS A 1 243 ? -1.444 19.169 16.669 1.00 93.00 243 HIS A C 1
ATOM 1871 O O . HIS A 1 243 ? -0.884 18.522 17.552 1.00 93.00 243 HIS A O 1
ATOM 1877 N N . GLN A 1 244 ? -2.159 20.271 16.920 1.00 91.50 244 GLN A N 1
ATOM 1878 C CA . GLN A 1 244 ? -2.375 20.815 18.270 1.00 91.50 244 GLN A CA 1
ATOM 1879 C C . GLN A 1 244 ? -1.065 20.951 19.080 1.00 91.50 244 GLN A C 1
ATOM 1881 O O . GLN A 1 244 ? -0.964 20.523 20.226 1.00 91.50 244 GLN A O 1
ATOM 1886 N N . GLY A 1 245 ? -0.012 21.480 18.446 1.00 92.31 245 GLY A N 1
ATOM 1887 C CA . GLY A 1 245 ? 1.309 21.656 19.069 1.00 92.31 245 GLY A CA 1
ATOM 1888 C C . GLY A 1 245 ? 2.108 20.363 19.289 1.00 92.31 245 GLY A C 1
ATOM 1889 O O . GLY A 1 245 ? 3.240 20.422 19.760 1.00 92.31 245 GLY A O 1
ATOM 1890 N N . THR A 1 246 ? 1.567 19.199 18.918 1.00 95.31 246 THR A N 1
ATOM 1891 C CA . THR A 1 246 ? 2.243 17.903 19.030 1.00 95.31 246 THR A CA 1
ATOM 1892 C C . THR A 1 246 ? 2.705 17.414 17.664 1.00 95.31 246 THR A C 1
ATOM 1894 O O . THR A 1 246 ? 1.914 17.290 16.732 1.00 95.31 246 THR A O 1
ATOM 1897 N N . VAL A 1 247 ? 3.986 17.063 17.546 1.00 96.06 247 VAL A N 1
ATOM 1898 C CA . VAL A 1 247 ? 4.504 16.393 16.346 1.00 96.06 247 VAL A CA 1
ATOM 1899 C C . VAL A 1 247 ? 4.114 14.915 16.382 1.00 96.06 247 VAL A C 1
ATOM 1901 O O . VAL A 1 247 ? 4.538 14.165 17.276 1.00 96.06 247 VAL A O 1
ATOM 1904 N N . ILE A 1 248 ? 3.325 14.488 15.395 1.00 96.75 248 ILE A N 1
ATOM 1905 C CA . ILE A 1 248 ? 2.952 13.086 15.189 1.00 96.75 248 ILE A CA 1
ATOM 1906 C C . ILE A 1 248 ? 4.168 12.340 14.620 1.00 96.75 248 ILE A C 1
ATOM 1908 O O . ILE A 1 248 ? 4.677 12.740 13.570 1.00 96.75 248 ILE A O 1
ATOM 1912 N N . PRO A 1 249 ? 4.683 11.281 15.278 1.00 95.50 249 PRO A N 1
ATOM 1913 C CA . PRO A 1 249 ? 5.836 10.536 14.772 1.00 95.50 249 PRO A CA 1
ATOM 1914 C C . PRO A 1 249 ? 5.557 9.844 13.427 1.00 95.50 249 PRO A C 1
ATOM 1916 O O . PRO A 1 249 ? 4.417 9.446 13.177 1.00 95.50 249 PRO A O 1
ATOM 1919 N N . PRO A 1 250 ? 6.583 9.628 12.582 1.00 93.56 250 PRO A N 1
ATOM 1920 C CA . PRO A 1 250 ? 6.432 8.815 11.378 1.00 93.56 250 PRO A CA 1
ATOM 1921 C C . PRO A 1 250 ? 5.883 7.422 11.718 1.00 93.56 250 PRO A C 1
ATOM 1923 O O . PRO A 1 250 ? 6.265 6.825 12.725 1.00 93.56 250 PRO A O 1
ATOM 1926 N N . GLY A 1 251 ? 4.951 6.923 10.904 1.00 93.38 251 GLY A N 1
ATOM 1927 C CA . GLY A 1 251 ? 4.331 5.608 11.094 1.00 93.38 251 GLY A CA 1
ATOM 1928 C C . GLY A 1 251 ? 3.339 5.501 12.263 1.00 93.38 251 GLY A C 1
ATOM 1929 O 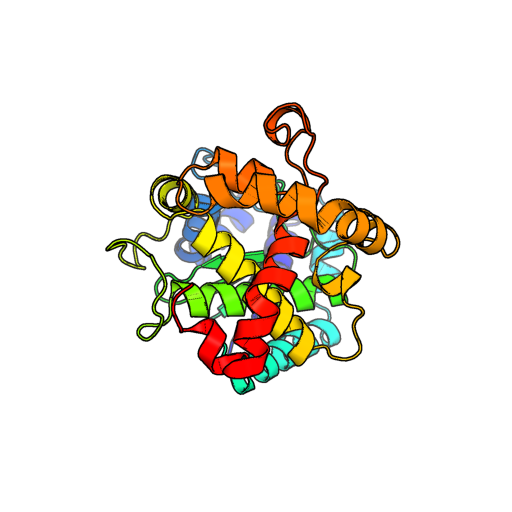O . GLY A 1 251 ? 2.767 4.429 12.464 1.00 93.38 251 GLY A O 1
ATOM 1930 N N . ALA A 1 252 ? 3.067 6.587 13.002 1.00 96.94 252 ALA A N 1
ATOM 1931 C CA . ALA A 1 252 ? 2.080 6.586 14.084 1.00 96.94 252 ALA A CA 1
ATOM 1932 C C . ALA A 1 252 ? 0.674 6.199 13.598 1.00 96.94 252 ALA A C 1
ATOM 1934 O O . ALA A 1 252 ? 0.019 5.388 14.247 1.00 96.94 252 ALA A O 1
ATOM 1935 N N . GLY A 1 253 ? 0.228 6.704 12.440 1.00 97.50 253 GLY A N 1
ATOM 1936 C CA . GLY A 1 253 ? -1.073 6.326 11.883 1.00 97.50 253 GLY A CA 1
ATOM 1937 C C . GLY A 1 253 ? -1.150 4.848 11.500 1.00 97.50 253 GLY A C 1
ATOM 1938 O O . GLY A 1 253 ? -2.160 4.218 11.779 1.00 97.50 253 GLY A O 1
ATOM 1939 N N . ARG A 1 254 ? -0.073 4.249 10.966 1.00 97.19 254 ARG A N 1
ATOM 1940 C CA . ARG A 1 254 ? -0.014 2.797 10.681 1.00 97.19 254 ARG A CA 1
ATOM 1941 C C . ARG A 1 254 ? -0.066 1.959 11.954 1.00 97.19 254 ARG A C 1
ATOM 1943 O O . ARG A 1 254 ? -0.753 0.943 12.007 1.00 97.19 254 ARG A O 1
ATOM 1950 N N . TYR A 1 255 ? 0.642 2.401 12.991 1.00 98.19 255 TYR A N 1
ATOM 1951 C CA . TYR A 1 255 ? 0.592 1.767 14.303 1.00 98.19 255 TYR A CA 1
ATOM 1952 C C . TYR A 1 255 ? -0.819 1.821 14.903 1.00 98.19 255 TYR A C 1
ATOM 1954 O O . TYR A 1 255 ? -1.348 0.784 15.299 1.00 98.19 255 TYR A O 1
ATOM 1962 N N . LEU A 1 256 ? -1.451 2.998 14.924 1.00 98.31 256 LEU A N 1
ATOM 1963 C CA . LEU A 1 256 ? -2.815 3.155 15.430 1.00 98.31 256 LEU A CA 1
ATOM 1964 C C . LEU A 1 256 ? -3.824 2.376 14.583 1.00 98.31 256 LEU A C 1
ATOM 1966 O O . LEU A 1 256 ? -4.672 1.699 15.145 1.00 98.31 256 LEU A O 1
ATOM 1970 N N . ALA A 1 257 ? -3.694 2.389 13.257 1.00 98.19 257 ALA A N 1
ATOM 1971 C CA . ALA A 1 257 ? -4.509 1.593 12.345 1.00 98.19 257 ALA A CA 1
ATOM 1972 C C . ALA A 1 257 ? -4.485 0.101 12.704 1.00 98.19 257 ALA A C 1
ATOM 1974 O O . ALA A 1 257 ? -5.536 -0.528 12.840 1.00 98.19 257 ALA A O 1
ATOM 1975 N N . TRP A 1 258 ? -3.291 -0.459 12.925 1.00 98.25 258 TRP A N 1
ATOM 1976 C CA . TRP A 1 258 ? -3.126 -1.841 13.379 1.00 98.25 258 TRP A CA 1
ATOM 1977 C C . TRP A 1 258 ? -3.811 -2.095 14.732 1.00 98.25 258 TRP A C 1
ATOM 1979 O O . TRP A 1 258 ? -4.495 -3.107 14.894 1.00 98.25 258 TRP A O 1
ATOM 1989 N N . ARG A 1 259 ? -3.677 -1.171 15.694 1.00 98.00 259 ARG A N 1
ATOM 1990 C CA . ARG A 1 259 ? -4.316 -1.280 17.018 1.00 98.00 259 ARG A CA 1
ATOM 1991 C C . ARG A 1 259 ? -5.843 -1.212 16.939 1.00 98.00 259 ARG A C 1
ATOM 1993 O O . ARG A 1 259 ? -6.505 -2.081 17.494 1.00 98.00 259 ARG A O 1
ATOM 2000 N N . LEU A 1 260 ? -6.389 -0.226 16.230 1.00 97.25 260 LEU A N 1
ATOM 2001 C CA . LEU A 1 260 ? -7.829 0.035 16.121 1.00 97.25 260 LEU A CA 1
ATOM 2002 C C . LEU A 1 260 ? -8.583 -1.097 15.412 1.00 97.25 260 LEU A C 1
ATOM 2004 O O . LEU A 1 260 ? -9.725 -1.393 15.748 1.00 97.25 260 LEU A O 1
ATOM 2008 N N . THR A 1 261 ? -7.938 -1.760 14.452 1.00 97.94 261 THR A N 1
ATOM 2009 C CA . THR A 1 261 ? -8.544 -2.868 13.695 1.00 97.94 261 THR A CA 1
ATOM 2010 C C . THR A 1 261 ? -8.390 -4.233 14.373 1.00 97.94 261 THR A C 1
ATOM 2012 O O . THR A 1 261 ? -9.068 -5.181 13.977 1.00 97.94 261 THR A O 1
ATOM 2015 N N . ALA A 1 262 ? -7.558 -4.353 15.416 1.00 97.50 262 ALA A N 1
ATOM 2016 C CA . ALA A 1 262 ? -7.236 -5.635 16.049 1.00 97.50 262 ALA A CA 1
ATOM 2017 C C . ALA A 1 262 ? -8.469 -6.353 16.613 1.00 97.50 262 ALA A C 1
ATOM 2019 O O . ALA A 1 262 ? -8.689 -7.524 16.309 1.00 97.50 262 ALA A O 1
ATOM 2020 N N . ASP A 1 263 ? -9.310 -5.646 17.371 1.00 96.94 263 ASP A N 1
ATOM 2021 C CA . ASP A 1 263 ? -10.506 -6.239 17.975 1.00 96.94 263 ASP A CA 1
ATOM 2022 C C . ASP A 1 263 ? -11.514 -6.693 16.914 1.00 96.94 263 ASP A C 1
ATOM 2024 O O . ASP A 1 263 ? -12.198 -7.701 17.086 1.00 96.94 263 ASP A O 1
ATOM 2028 N N . ARG A 1 264 ? -11.612 -5.959 15.798 1.00 95.38 264 ARG A N 1
ATOM 2029 C CA . ARG A 1 264 ? -12.476 -6.336 14.676 1.00 95.38 264 ARG A CA 1
ATOM 2030 C C . ARG A 1 264 ? -11.972 -7.626 14.043 1.00 95.38 264 ARG A C 1
ATOM 2032 O O . ARG A 1 264 ? -12.728 -8.588 13.969 1.00 95.38 264 ARG A O 1
ATOM 2039 N N . VAL A 1 265 ? -10.701 -7.658 13.649 1.00 97.50 265 VAL A N 1
ATOM 2040 C CA . VAL A 1 265 ? -10.074 -8.832 13.028 1.00 97.50 265 VAL A CA 1
ATOM 2041 C C . VAL A 1 265 ? -10.148 -10.050 13.950 1.00 97.50 265 VAL A C 1
ATOM 2043 O O . VAL A 1 265 ? -10.423 -11.145 13.474 1.00 97.50 265 VAL A O 1
ATOM 2046 N N . ALA A 1 266 ? -9.984 -9.877 15.262 1.00 97.56 266 ALA A N 1
ATOM 2047 C CA . ALA A 1 266 ? -10.117 -10.970 16.223 1.00 97.56 266 ALA A CA 1
ATOM 2048 C C . ALA A 1 266 ? -11.542 -11.552 16.285 1.00 97.56 266 ALA A C 1
ATOM 2050 O O . ALA A 1 266 ? -11.697 -12.752 16.492 1.00 97.56 266 ALA A O 1
ATOM 2051 N N . ARG A 1 267 ? -12.580 -10.722 16.106 1.00 97.00 267 ARG A N 1
ATOM 2052 C CA . ARG A 1 267 ? -13.984 -11.164 16.157 1.00 97.00 267 ARG A CA 1
ATOM 2053 C C . ARG A 1 267 ? -14.473 -11.811 14.865 1.00 97.00 267 ARG A C 1
ATOM 2055 O O . ARG A 1 267 ? -15.207 -12.787 14.942 1.00 97.00 267 ARG A O 1
ATOM 2062 N N . VAL A 1 268 ? -14.125 -11.237 13.712 1.00 96.56 268 VAL A N 1
ATOM 2063 C CA . VAL A 1 268 ? -14.695 -11.636 12.407 1.00 96.56 268 VAL A CA 1
ATOM 2064 C C . VAL A 1 268 ? -13.689 -12.330 11.480 1.00 96.56 268 VAL A C 1
ATOM 2066 O O . VAL A 1 268 ? -14.043 -12.863 10.436 1.00 96.56 268 VAL A O 1
ATOM 2069 N N . GLY A 1 269 ? -12.408 -12.343 11.847 1.00 96.81 269 GLY A N 1
ATOM 2070 C CA . GLY A 1 269 ? -11.332 -12.794 10.971 1.00 96.81 269 GLY A CA 1
ATOM 2071 C C . GLY A 1 269 ? -10.962 -11.764 9.899 1.00 96.81 269 GLY A C 1
ATOM 2072 O O . GLY A 1 269 ? -11.690 -10.812 9.614 1.00 96.81 269 GLY A O 1
ATOM 2073 N N . VAL A 1 270 ? -9.788 -11.947 9.288 1.00 95.94 270 VAL A N 1
ATOM 2074 C CA . VAL A 1 270 ? -9.262 -11.001 8.288 1.00 95.94 270 VAL A CA 1
ATOM 2075 C C . VAL A 1 270 ? -10.095 -10.971 7.004 1.00 95.94 270 VAL A C 1
ATOM 2077 O O . VAL A 1 270 ? -10.267 -9.906 6.418 1.00 95.94 270 VAL A O 1
ATOM 2080 N N . HIS A 1 271 ? -10.655 -12.117 6.605 1.00 94.94 271 HIS A N 1
ATOM 2081 C CA . HIS A 1 271 ? -11.478 -12.239 5.403 1.00 94.94 271 HIS A CA 1
ATOM 2082 C C . HIS A 1 271 ? -12.687 -11.296 5.461 1.00 94.94 271 HIS A C 1
ATOM 2084 O O . HIS A 1 271 ? -12.889 -10.481 4.559 1.00 94.94 271 HIS A O 1
ATOM 2090 N N . GLU A 1 272 ? -13.460 -11.366 6.544 1.00 94.75 272 GLU A N 1
ATOM 2091 C CA . GLU A 1 272 ? -14.621 -10.501 6.733 1.00 94.75 272 GLU A CA 1
ATOM 2092 C C . GLU A 1 272 ? -14.207 -9.049 7.004 1.00 94.75 272 GLU A C 1
ATOM 2094 O O . GLU A 1 272 ? -14.815 -8.123 6.469 1.00 94.75 272 GLU A O 1
ATOM 2099 N N . ALA A 1 273 ? -13.138 -8.819 7.776 1.00 96.19 273 ALA A N 1
ATOM 2100 C CA . ALA A 1 273 ? -12.648 -7.469 8.060 1.00 96.19 273 ALA A CA 1
ATOM 2101 C C . ALA A 1 273 ? -12.220 -6.691 6.799 1.00 96.19 273 ALA A C 1
ATOM 2103 O O . ALA A 1 273 ? -12.327 -5.473 6.780 1.00 96.19 273 ALA A O 1
ATOM 2104 N N . LEU A 1 274 ? -11.776 -7.357 5.726 1.00 94.69 274 LEU A N 1
ATOM 2105 C CA . LEU A 1 274 ? -11.448 -6.685 4.458 1.00 94.69 274 LEU A CA 1
ATOM 2106 C C . LEU A 1 274 ? -12.664 -6.027 3.787 1.00 94.69 274 LEU A C 1
ATOM 2108 O O . LEU A 1 274 ? -12.504 -5.031 3.081 1.00 94.69 274 LEU A O 1
ATOM 2112 N N . ARG A 1 275 ? -13.865 -6.575 4.002 1.00 91.62 275 ARG A N 1
ATOM 2113 C CA . ARG A 1 275 ? -15.097 -6.178 3.301 1.00 91.62 275 ARG A CA 1
ATOM 2114 C C . ARG A 1 275 ? -16.070 -5.420 4.185 1.00 91.62 275 ARG A C 1
ATOM 2116 O O . ARG A 1 275 ? -16.796 -4.565 3.700 1.00 91.62 275 ARG A O 1
ATOM 2123 N N . LEU A 1 276 ? -16.101 -5.707 5.481 1.00 86.50 276 LEU A N 1
ATOM 2124 C CA . LEU A 1 276 ? -17.046 -5.080 6.399 1.00 86.50 276 LEU A CA 1
ATOM 2125 C C . LEU A 1 276 ? -16.726 -3.592 6.631 1.00 86.50 276 LEU A C 1
ATOM 2127 O O . LEU A 1 276 ? -15.583 -3.178 6.449 1.00 86.50 276 LEU A O 1
ATOM 2131 N N . PRO A 1 277 ? -17.710 -2.763 7.016 1.00 79.00 277 PRO A N 1
ATOM 2132 C CA . PRO A 1 277 ? -17.490 -1.331 7.207 1.00 79.00 277 PRO A CA 1
ATOM 2133 C C . PRO A 1 277 ? -16.451 -1.029 8.302 1.00 79.00 277 PRO A C 1
ATOM 2135 O O . PRO A 1 277 ? -16.203 -1.859 9.190 1.00 79.00 277 PRO A O 1
ATOM 2138 N N . ALA A 1 278 ? -15.851 0.161 8.183 1.00 72.00 278 ALA A N 1
ATOM 2139 C CA . ALA A 1 278 ? -14.844 0.710 9.091 1.00 72.00 278 ALA A CA 1
ATOM 2140 C C . ALA A 1 278 ? -15.417 1.127 10.451 1.00 72.00 278 ALA A C 1
ATOM 2142 O O . ALA A 1 278 ? -16.561 1.634 10.483 1.00 72.00 278 ALA A O 1
#

Secondary structure (DSSP, 8-state):
--EEE-HHHHHHHHTSSSHHHHHHHHHHHTHHHHHHHHHHH-TT-SS-S----HHHHHHHHHHHT-HHHHHHHHHHHHHHHHTTPPPPSEEEEE--SS-S-SEEEE-SSSPEEEEETTT-SSHHHHHHHHHHHHHHHHHHH-TT-----TT--GGG--HHHHHHHS-HHHHHHHHHHHHHHHHHH-TTS-HHHHHT--TTHHHHHHHTHHHHHHHHGGGTT---HHHHHHHH-TTS-TTTTEETTEEPPTTHHHHHHHHHHHHHHHHHHHHHHTTS--

Sequence (278 aa):
MPLLDLVTPWAAARGAPDDAHATHHLVERHAAILERIRRQRAPHLETLPLATDPSVLARATVRASDLSLQQQLRDAKQTAARLGADLPHTTVLIAGSDEGEAVLPLPGQPPLVVLFLDREPDNAALLLAQVRGQAAITRWGAADSAAILRDTPLTTWDSWELTRTVPLREWIYAVGVAIHLSQAVFPATPTHRLIGLRRGEIGRLRERERGLNALLTPDLDESGLGLVLRWLVAETPATIRTHQGTVIPPGAGRYLAWRLTADRVARVGVHEALRLPA

Foldseek 3Di:
DDAAEPLQQLLVLLPDPCNVVSNVVSCVVCVVVQVLVCCAFPVPDPDTFADNDNVLSVQLNVVSPPPVLVVLLVLLQVQLVVQAFDRQPYEYEGAGPDDDDQWDWQLAVRTYIYGHSSHDPDSLLSSLSSLLSRLLSLQPNPPLAPQPPPVDHSNPDHVQVCLAPHAQQSVLQSLQLSLVSSCSSCVVDDSCVSLVHDPVVLVVLVVCVVVLCVQVVVRRRHGDPLNCLLQPTQPRDQVSVQDPNDRQHRSSSSSNSNVVCVVVCVVPNSNVSSRDYD